Protein AF-A0AA86XW76-F1 (afdb_monomer)

pLDDT: mean 82.11, std 14.92, range [34.28, 98.5]

Foldseek 3Di:
DFDLVLCLVLQLQQLLLLLVLCLVQNDPVSVVLSVVLNCCCQAVLDNCSSVVVCVVPVQLVVLSVVLSVQLSVLCVVLVFGFQDRQVSSHPVSRCVRGDPVCNVSNVVSSNSSNNSSNVSNNVVSVVVVVVVVVVQPFPPADAAQAEEEEDAAFPPQRVLLQVLLVVLCVVLVHDHHYGIGYLQPDDADLNYEYEYEPVCQVVNCVNHVNHGYDYDNGSNPSVSCVVVSVVSSVCVVCVLVNVQVVLQVVQQAAEEEEEDEDDPDPQLVVLLVLLVVLCVVVSHRHHYYYDYDPPDDDDQRYAYEYEPVVPVVDDHPDHHYAYDPGSNDVPSSNCCSPVHSVVSPPPD

Mean predicted aligned error: 18.18 Å

Radius of gyration: 31.42 Å; Cα contacts (8 Å, |Δi|>4): 585; chains: 1; bounding box: 84×46×67 Å

Nearest PDB structures (foldseek):
  1vkr-assembly1_A  TM=8.931E-01  e=2.595E-06  Escherichia coli O157:H7
  1vrv-assembly1_A  TM=8.389E-01  e=6.839E-06  Escherichia coli O157:H7
  2pe5-assembly2_C-2  TM=2.285E-01  e=4.727E-01  Escherichia coli
  6li1-assembly1_A  TM=2.085E-01  e=2.108E-01  Homo sapiens
  5zkp-assembly1_A  TM=1.476E-01  e=5.329E+00  Homo sapiens

Organism: Listeria monocytogenes (NCBI:txid1639)

Structure (mmCIF, N/CA/C/O backbone):
data_AF-A0AA86XW76-F1
#
_entry.id   AF-A0AA86XW76-F1
#
loop_
_atom_site.group_PDB
_atom_site.id
_atom_site.type_symbol
_atom_site.label_atom_id
_atom_site.label_alt_id
_atom_site.label_comp_id
_atom_site.label_asym_id
_atom_site.label_entity_id
_atom_site.label_seq_id
_atom_site.pdbx_PDB_ins_code
_atom_site.Cartn_x
_atom_site.Cartn_y
_atom_site.Cartn_z
_atom_site.occupancy
_atom_site.B_iso_or_equiv
_atom_site.auth_seq_id
_atom_site.auth_comp_id
_atom_site.auth_asym_id
_atom_site.auth_atom_id
_atom_site.pdbx_PDB_model_num
ATOM 1 N N . GLY A 1 1 ? 27.034 -0.758 -36.641 1.00 79.50 1 GLY A N 1
ATOM 2 C CA . GLY A 1 1 ? 25.797 -1.564 -36.665 1.00 79.50 1 GLY A CA 1
ATOM 3 C C . GLY A 1 1 ? 24.926 -1.192 -35.482 1.00 79.50 1 GLY A C 1
ATOM 4 O O . GLY A 1 1 ? 25.378 -0.419 -34.646 1.00 79.50 1 GLY A O 1
ATOM 5 N N . GLN A 1 2 ? 23.703 -1.711 -35.423 1.00 88.69 2 GLN A N 1
ATOM 6 C CA . GLN A 1 2 ? 22.786 -1.538 -34.292 1.00 88.69 2 GLN A CA 1
ATOM 7 C C . GLN A 1 2 ? 22.055 -2.855 -34.025 1.00 88.69 2 GLN A C 1
ATOM 9 O O . GLN A 1 2 ? 21.893 -3.650 -34.951 1.00 88.69 2 GLN A O 1
ATOM 14 N N . SER A 1 3 ? 21.618 -3.082 -32.789 1.00 92.12 3 SER A N 1
ATOM 15 C CA . SER A 1 3 ? 20.913 -4.309 -32.418 1.00 92.12 3 SER A CA 1
ATOM 16 C C . SER A 1 3 ? 19.779 -4.042 -31.437 1.00 92.12 3 SER A C 1
ATOM 18 O O . SER A 1 3 ? 19.937 -3.286 -30.476 1.00 92.12 3 SER A O 1
ATOM 20 N N . VAL A 1 4 ? 18.644 -4.702 -31.669 1.00 92.19 4 VAL A N 1
ATOM 21 C CA . VAL A 1 4 ? 17.491 -4.700 -30.757 1.00 92.19 4 VAL A CA 1
ATOM 22 C C . VAL A 1 4 ? 17.771 -5.501 -29.482 1.00 92.19 4 VAL A C 1
ATOM 24 O O . VAL A 1 4 ? 17.210 -5.192 -28.438 1.00 92.19 4 VAL A O 1
ATOM 27 N N . LEU A 1 5 ? 18.683 -6.483 -29.525 1.00 90.12 5 LEU A N 1
ATOM 28 C CA . LEU A 1 5 ? 19.042 -7.309 -28.362 1.00 90.12 5 LEU A CA 1
ATOM 29 C C . LEU A 1 5 ? 19.532 -6.458 -27.186 1.00 90.12 5 LEU A C 1
ATOM 31 O O . LEU A 1 5 ? 19.171 -6.723 -26.046 1.00 90.12 5 LEU A O 1
ATOM 35 N N . PHE A 1 6 ? 20.268 -5.383 -27.477 1.00 92.31 6 PHE A N 1
ATOM 36 C CA . PHE A 1 6 ? 20.754 -4.446 -26.464 1.00 92.31 6 PHE A CA 1
ATOM 37 C C . PHE A 1 6 ? 19.629 -3.663 -25.768 1.00 92.31 6 PHE A C 1
ATOM 39 O O . PHE A 1 6 ? 19.846 -3.148 -24.679 1.00 92.31 6 PHE A O 1
ATOM 46 N N . LEU A 1 7 ? 18.437 -3.571 -26.371 1.00 91.56 7 LEU A N 1
ATOM 47 C CA . LEU A 1 7 ? 17.257 -2.960 -25.751 1.00 91.56 7 LEU A CA 1
ATOM 48 C C . LEU A 1 7 ? 16.445 -3.954 -24.923 1.00 91.56 7 LEU A C 1
ATOM 50 O O . LEU A 1 7 ? 15.763 -3.528 -24.001 1.00 91.56 7 LEU A O 1
ATOM 54 N N . ILE A 1 8 ? 16.480 -5.251 -25.244 1.00 86.31 8 ILE A N 1
ATOM 55 C CA . ILE A 1 8 ? 15.671 -6.257 -24.537 1.00 86.31 8 ILE A CA 1
ATOM 56 C C . ILE A 1 8 ? 16.117 -6.360 -23.077 1.00 86.31 8 ILE A C 1
ATOM 58 O O . ILE A 1 8 ? 15.277 -6.366 -22.184 1.00 86.31 8 ILE A O 1
ATOM 62 N N . GLU A 1 9 ? 17.428 -6.391 -22.847 1.00 81.25 9 GLU A N 1
ATOM 63 C CA . GLU A 1 9 ? 18.006 -6.458 -21.504 1.00 81.25 9 GLU A CA 1
ATOM 64 C C . GLU A 1 9 ? 17.967 -5.101 -20.788 1.00 81.25 9 GLU A C 1
ATOM 66 O O . GLU A 1 9 ? 17.660 -5.031 -19.604 1.00 81.25 9 GLU A O 1
ATOM 71 N N . ALA A 1 10 ? 18.227 -4.007 -21.511 1.00 89.56 10 ALA A N 1
ATOM 72 C CA . ALA A 1 10 ? 18.387 -2.689 -20.904 1.00 89.56 10 ALA A CA 1
ATOM 73 C C . ALA A 1 10 ? 17.081 -1.900 -20.731 1.00 89.56 10 ALA A C 1
ATOM 75 O O . ALA A 1 10 ? 17.138 -0.791 -20.212 1.00 89.56 10 ALA A O 1
ATOM 76 N N . ASN A 1 11 ? 15.916 -2.391 -21.172 1.00 94.00 11 ASN A N 1
ATOM 77 C CA . ASN A 1 11 ? 14.667 -1.622 -21.122 1.00 94.00 11 ASN A CA 1
ATOM 78 C C . ASN A 1 11 ? 14.202 -1.369 -19.671 1.00 94.00 11 ASN A C 1
ATOM 80 O O . ASN A 1 11 ? 13.720 -2.298 -19.024 1.00 94.00 11 ASN A O 1
ATOM 84 N N . PRO A 1 12 ? 14.244 -0.120 -19.160 1.00 95.50 12 PRO A N 1
ATOM 85 C CA . PRO A 1 12 ? 13.862 0.163 -17.780 1.00 95.50 12 PRO A CA 1
ATOM 86 C C . PRO A 1 12 ? 12.343 0.256 -17.598 1.00 95.50 12 PRO A C 1
ATOM 88 O O . PRO A 1 12 ? 11.863 0.249 -16.464 1.00 95.50 12 PRO A O 1
ATOM 91 N N . GLY A 1 13 ? 11.576 0.353 -18.690 1.00 96.31 13 GLY A N 1
ATOM 92 C CA . GLY A 1 13 ? 10.144 0.636 -18.657 1.00 96.31 13 GLY A CA 1
ATOM 93 C C . GLY A 1 13 ? 9.310 -0.330 -17.806 1.00 96.31 13 GLY A C 1
ATOM 94 O O . GLY A 1 13 ? 8.533 0.134 -16.971 1.00 96.31 13 GLY A O 1
ATOM 95 N N . PRO A 1 14 ? 9.482 -1.662 -17.915 1.00 96.88 14 PRO A N 1
ATOM 96 C CA . PRO A 1 14 ? 8.692 -2.620 -17.145 1.00 96.88 14 PRO A CA 1
ATOM 97 C C . PRO A 1 14 ? 8.786 -2.414 -15.627 1.00 96.88 14 PRO A C 1
ATOM 99 O O . PRO A 1 14 ? 7.757 -2.390 -14.948 1.00 96.88 14 PRO A O 1
ATOM 102 N N . GLY A 1 15 ? 9.992 -2.213 -15.088 1.00 96.06 15 GLY A N 1
ATOM 103 C CA . GLY A 1 15 ? 10.172 -1.968 -13.655 1.00 96.06 15 GLY A CA 1
ATOM 104 C C . GLY A 1 15 ? 9.727 -0.565 -13.233 1.00 96.06 15 GLY A C 1
ATOM 105 O O . GLY A 1 15 ? 9.073 -0.425 -12.199 1.00 96.06 15 GLY A O 1
ATOM 106 N N . LEU A 1 16 ? 9.953 0.458 -14.070 1.00 97.25 16 LEU A N 1
ATOM 107 C CA . LEU A 1 16 ? 9.419 1.807 -13.836 1.00 97.25 16 LEU A CA 1
ATOM 108 C C . LEU A 1 16 ? 7.888 1.807 -13.726 1.00 97.25 16 LEU A C 1
ATOM 110 O O . LEU A 1 16 ? 7.341 2.518 -12.886 1.00 97.25 16 LEU A O 1
ATOM 114 N N . GLY A 1 17 ? 7.199 0.977 -14.513 1.00 97.50 17 GLY A N 1
ATOM 115 C CA . GLY A 1 17 ? 5.747 0.821 -14.434 1.00 97.50 17 GLY A CA 1
ATOM 116 C C . GLY A 1 17 ? 5.273 0.268 -13.085 1.00 97.50 17 GLY A C 1
ATOM 117 O O . GLY A 1 17 ? 4.329 0.801 -12.501 1.00 97.50 17 GLY A O 1
ATOM 118 N N . VAL A 1 18 ? 5.962 -0.742 -12.540 1.00 97.56 18 VAL A N 1
ATOM 119 C CA . VAL A 1 18 ? 5.669 -1.283 -11.197 1.00 97.56 18 VAL A CA 1
ATOM 120 C C . VAL A 1 18 ? 5.908 -0.239 -10.120 1.00 97.56 18 VAL A C 1
ATOM 122 O O . VAL A 1 18 ? 5.057 -0.031 -9.256 1.00 97.56 18 VAL A O 1
ATOM 125 N N . LEU A 1 19 ? 7.052 0.441 -10.173 1.00 97.12 19 LEU A N 1
ATOM 126 C CA . LEU A 1 19 ? 7.392 1.452 -9.182 1.00 97.12 19 LEU A CA 1
ATOM 127 C C . LEU A 1 19 ? 6.407 2.626 -9.219 1.00 97.12 19 LEU A C 1
ATOM 129 O O . LEU A 1 19 ? 5.960 3.082 -8.170 1.00 97.12 19 LEU A O 1
ATOM 133 N N . ALA A 1 20 ? 5.990 3.067 -10.409 1.00 97.38 20 ALA A N 1
ATOM 134 C CA . ALA A 1 20 ? 4.934 4.063 -10.555 1.00 97.38 20 ALA A CA 1
ATOM 135 C C . ALA A 1 20 ? 3.604 3.572 -9.956 1.00 97.38 20 ALA A C 1
ATOM 137 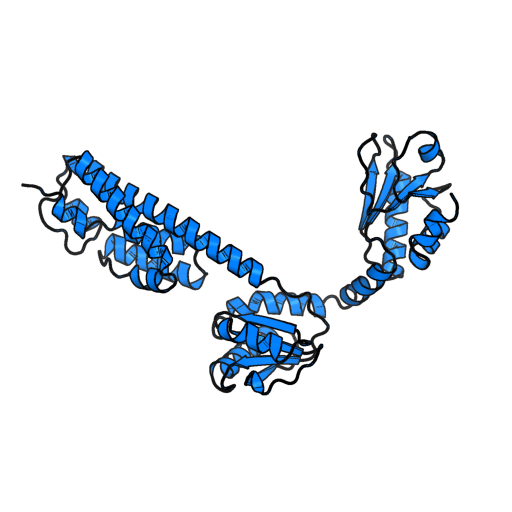O O . ALA A 1 20 ? 2.904 4.337 -9.293 1.00 97.38 20 ALA A O 1
ATOM 138 N N . ALA A 1 21 ? 3.259 2.291 -10.112 1.00 96.75 21 ALA A N 1
ATOM 139 C CA . ALA A 1 21 ? 2.046 1.738 -9.514 1.00 96.75 21 ALA A CA 1
ATOM 140 C C . ALA A 1 21 ? 2.108 1.778 -7.979 1.00 96.75 21 ALA A C 1
ATOM 142 O O . ALA A 1 21 ? 1.147 2.212 -7.344 1.00 96.75 21 ALA A O 1
ATOM 143 N N . TYR A 1 22 ? 3.248 1.432 -7.378 1.00 94.12 22 TYR A N 1
ATOM 144 C CA . TYR A 1 22 ? 3.448 1.566 -5.932 1.00 94.12 22 TYR A CA 1
ATOM 145 C C . TYR A 1 22 ? 3.504 3.020 -5.458 1.00 94.12 22 TYR A C 1
ATOM 147 O O . TYR A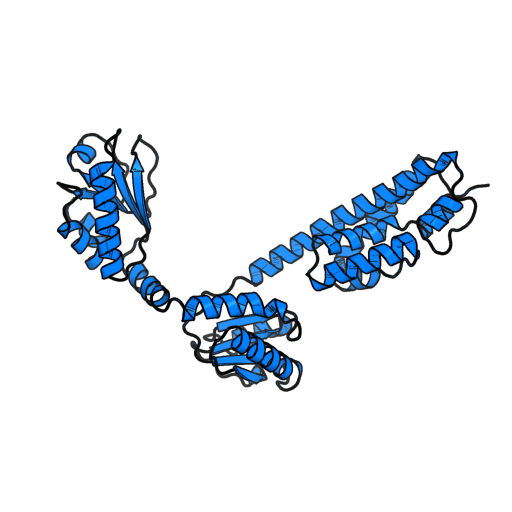 1 22 ? 3.032 3.302 -4.359 1.00 94.12 22 TYR A O 1
ATOM 155 N N . LEU A 1 23 ? 4.008 3.948 -6.274 1.00 94.69 23 LEU A N 1
ATOM 156 C CA . LEU A 1 23 ? 4.009 5.379 -5.969 1.00 94.69 23 LEU A CA 1
ATOM 157 C C . LEU A 1 23 ? 2.585 5.939 -5.809 1.00 94.69 23 LEU A C 1
ATOM 159 O O . LEU A 1 23 ? 2.346 6.758 -4.923 1.00 94.69 23 LEU A O 1
ATOM 163 N N . PHE A 1 24 ? 1.635 5.489 -6.635 1.00 91.88 24 PHE A N 1
ATOM 164 C CA . PHE A 1 24 ? 0.251 5.977 -6.597 1.00 91.88 24 PHE A CA 1
ATOM 165 C C . PHE A 1 24 ? -0.686 5.126 -5.730 1.00 91.88 24 PHE A C 1
ATOM 167 O O . PHE A 1 24 ? -1.563 5.676 -5.065 1.00 91.88 24 PHE A O 1
ATOM 174 N N . PHE A 1 25 ? -0.515 3.802 -5.705 1.00 89.81 25 PHE A N 1
ATOM 175 C CA . PHE A 1 25 ? -1.455 2.861 -5.076 1.00 89.81 25 PHE A CA 1
ATOM 176 C C . PHE A 1 25 ? -0.867 2.072 -3.901 1.00 89.81 25 PHE A C 1
ATOM 178 O O . PHE A 1 25 ? -1.609 1.374 -3.217 1.00 89.81 25 PHE A O 1
ATOM 185 N N . GLY A 1 26 ? 0.433 2.190 -3.627 1.00 84.19 26 GLY A N 1
ATOM 186 C CA . GLY A 1 26 ? 1.058 1.558 -2.465 1.00 84.19 26 GLY A CA 1
ATOM 187 C C . GLY A 1 26 ? 0.696 2.240 -1.142 1.00 84.19 26 GLY A C 1
ATOM 188 O O . GLY A 1 26 ? 0.191 3.368 -1.119 1.00 84.19 26 GLY A O 1
ATOM 189 N N . SER A 1 27 ? 1.008 1.568 -0.030 1.00 79.50 27 SER A N 1
ATOM 190 C CA . SER A 1 27 ? 0.953 2.148 1.319 1.00 79.50 27 SER A CA 1
ATOM 191 C C . SER A 1 27 ? 1.911 3.338 1.455 1.00 79.50 27 SER A C 1
ATOM 193 O O . SER A 1 27 ? 2.869 3.462 0.690 1.00 79.50 27 SER A O 1
ATOM 195 N N . LYS A 1 28 ? 1.692 4.214 2.444 1.00 74.50 28 LYS A N 1
ATOM 196 C CA . LYS A 1 28 ? 2.470 5.454 2.635 1.00 74.50 28 LYS A CA 1
ATOM 197 C C . LYS A 1 28 ? 3.986 5.218 2.606 1.00 74.50 28 LYS A C 1
ATOM 199 O O . LYS A 1 28 ? 4.697 5.907 1.879 1.00 74.50 28 LYS A O 1
ATOM 204 N N . ARG A 1 29 ? 4.465 4.188 3.314 1.00 77.88 29 ARG A N 1
ATOM 205 C CA . ARG A 1 29 ? 5.875 3.760 3.299 1.00 77.88 29 ARG A CA 1
ATOM 206 C C . ARG A 1 29 ? 6.340 3.334 1.905 1.00 77.88 29 ARG A C 1
ATOM 208 O O . ARG A 1 29 ? 7.401 3.752 1.448 1.00 77.88 29 ARG A O 1
ATOM 215 N N . ASN A 1 30 ? 5.542 2.513 1.225 1.00 84.69 30 ASN A N 1
ATOM 216 C CA . ASN A 1 30 ? 5.895 1.979 -0.086 1.00 84.69 30 ASN A CA 1
ATOM 217 C C . ASN A 1 30 ? 5.925 3.076 -1.158 1.00 84.69 30 ASN A C 1
ATOM 219 O O . ASN A 1 30 ? 6.767 3.003 -2.046 1.00 84.69 30 ASN A O 1
ATOM 223 N N . ARG A 1 31 ? 5.088 4.117 -1.053 1.00 86.38 31 ARG A N 1
ATOM 224 C CA . ARG A 1 31 ? 5.126 5.276 -1.963 1.00 86.38 31 ARG A CA 1
ATOM 225 C C . ARG A 1 31 ? 6.453 6.025 -1.878 1.00 86.38 31 ARG A C 1
ATOM 227 O O . ARG A 1 31 ? 7.063 6.301 -2.907 1.00 86.38 31 ARG A O 1
ATOM 234 N N . THR A 1 32 ? 6.919 6.310 -0.661 1.00 82.38 32 THR A N 1
ATOM 235 C CA . THR A 1 32 ? 8.199 7.000 -0.438 1.00 82.38 32 THR A CA 1
ATOM 236 C C . THR A 1 32 ? 9.373 6.177 -0.965 1.00 82.38 32 THR A C 1
ATOM 238 O O . THR A 1 32 ? 10.221 6.700 -1.685 1.00 82.38 32 THR A O 1
ATOM 241 N N . ASN A 1 33 ? 9.388 4.872 -0.677 1.00 84.88 33 ASN A N 1
ATOM 242 C CA . ASN A 1 33 ? 10.432 3.975 -1.173 1.00 84.88 33 ASN A CA 1
ATOM 243 C C . ASN A 1 33 ? 10.395 3.855 -2.705 1.00 84.88 33 ASN A C 1
ATOM 245 O O . ASN A 1 33 ? 11.441 3.859 -3.348 1.00 84.88 33 ASN A O 1
ATOM 249 N N . ALA A 1 34 ? 9.200 3.788 -3.301 1.00 93.31 34 ALA A N 1
ATOM 250 C CA . ALA A 1 34 ? 9.038 3.700 -4.747 1.00 93.31 34 ALA A CA 1
ATOM 251 C C . ALA A 1 34 ? 9.556 4.959 -5.451 1.00 93.31 34 ALA A C 1
ATOM 253 O O . ALA A 1 34 ? 10.246 4.838 -6.460 1.00 93.31 34 ALA A O 1
ATOM 254 N N . ALA A 1 35 ? 9.299 6.152 -4.903 1.00 91.75 35 ALA A N 1
ATOM 255 C CA . ALA A 1 35 ? 9.818 7.406 -5.450 1.00 91.75 35 ALA A CA 1
ATOM 256 C C . ALA A 1 35 ? 11.354 7.398 -5.558 1.00 91.75 35 ALA A C 1
ATOM 258 O O . ALA A 1 35 ? 11.904 7.758 -6.600 1.00 91.75 35 ALA A O 1
ATOM 259 N N . ALA A 1 36 ? 12.043 6.934 -4.510 1.00 91.06 36 ALA A N 1
ATOM 260 C CA . ALA A 1 36 ? 13.497 6.804 -4.514 1.00 91.06 36 ALA A CA 1
ATOM 261 C C . ALA A 1 36 ? 13.974 5.757 -5.537 1.00 91.06 36 ALA A C 1
ATOM 263 O O . ALA A 1 36 ? 14.871 6.035 -6.336 1.00 91.06 36 ALA A O 1
ATOM 264 N N . SER A 1 37 ? 13.338 4.582 -5.576 1.00 94.88 37 SER A N 1
ATOM 265 C CA . SER A 1 37 ? 13.680 3.523 -6.534 1.00 94.88 37 SER A CA 1
ATOM 266 C C . SER A 1 37 ? 13.466 3.940 -7.992 1.00 94.88 37 SER A C 1
ATOM 268 O O . SER A 1 37 ? 14.261 3.550 -8.843 1.00 94.88 37 SER A O 1
ATOM 270 N N . ILE A 1 38 ? 12.452 4.762 -8.302 1.00 96.06 38 ILE A N 1
ATOM 271 C CA . ILE A 1 38 ? 12.230 5.293 -9.662 1.00 96.06 38 ILE A CA 1
ATOM 272 C C . ILE A 1 38 ? 13.452 6.076 -10.124 1.00 96.06 38 ILE A C 1
ATOM 274 O O . ILE A 1 38 ? 13.915 5.886 -11.248 1.00 96.06 38 ILE A O 1
ATOM 278 N N . PHE A 1 39 ? 13.993 6.932 -9.257 1.00 93.44 39 PHE A N 1
ATOM 279 C CA . PHE A 1 39 ? 15.174 7.721 -9.582 1.00 93.44 39 PHE A CA 1
ATOM 280 C C . PHE A 1 39 ? 16.396 6.825 -9.822 1.00 93.44 39 PHE A C 1
ATOM 282 O O . PHE A 1 39 ? 17.082 6.964 -10.836 1.00 93.44 39 PHE A O 1
ATOM 289 N N . VAL A 1 40 ? 16.629 5.857 -8.930 1.00 93.69 40 VAL A N 1
ATOM 290 C CA . VAL A 1 40 ? 17.749 4.910 -9.042 1.00 93.69 40 VAL A CA 1
ATOM 291 C C . VAL A 1 40 ? 17.642 4.055 -10.307 1.00 93.69 40 VAL A C 1
ATOM 293 O O . VAL A 1 40 ? 18.644 3.829 -10.978 1.00 93.69 40 VAL A O 1
ATOM 296 N N . GLN A 1 41 ? 16.442 3.632 -10.696 1.00 94.19 41 GLN A N 1
ATOM 297 C CA . GLN A 1 41 ? 16.248 2.840 -11.906 1.00 94.19 41 GLN A CA 1
ATOM 298 C C . GLN A 1 41 ? 16.370 3.681 -13.182 1.00 94.19 41 GLN A C 1
ATOM 300 O O . GLN A 1 41 ? 17.092 3.305 -14.103 1.00 94.19 41 GLN A O 1
ATOM 305 N N . ALA A 1 42 ? 15.698 4.833 -13.245 1.00 93.81 42 ALA A N 1
ATOM 306 C CA . ALA A 1 42 ? 15.675 5.671 -14.443 1.00 93.81 42 ALA A CA 1
ATOM 307 C C . ALA A 1 42 ? 17.047 6.295 -14.749 1.00 93.81 42 ALA A C 1
ATOM 309 O O . ALA A 1 42 ? 17.471 6.316 -15.907 1.00 93.81 42 ALA A O 1
ATOM 310 N N . ILE A 1 43 ? 17.736 6.796 -13.718 1.00 93.94 43 ILE A N 1
ATOM 311 C CA . ILE A 1 43 ? 19.011 7.516 -13.851 1.00 93.94 43 ILE A CA 1
ATOM 312 C C . ILE A 1 43 ? 20.202 6.613 -13.543 1.00 93.94 43 ILE A C 1
ATOM 314 O O . ILE A 1 43 ? 21.181 6.621 -14.287 1.00 93.94 43 ILE A O 1
ATOM 318 N N . GLY A 1 44 ? 20.123 5.828 -12.469 1.00 90.62 44 GLY A N 1
ATOM 319 C CA . GLY A 1 44 ? 21.200 4.922 -12.065 1.00 90.62 44 GLY A CA 1
ATOM 320 C C . GLY A 1 44 ? 21.272 3.646 -12.904 1.00 90.62 44 GLY A C 1
ATOM 321 O O . GLY A 1 44 ? 22.342 3.057 -13.004 1.00 90.62 44 GLY A O 1
ATOM 322 N N . GLY A 1 45 ? 20.174 3.236 -13.550 1.00 92.62 45 GLY A N 1
ATOM 323 C CA . GLY A 1 45 ? 20.157 2.062 -14.424 1.00 92.62 45 GLY A CA 1
ATOM 324 C C . GLY A 1 45 ? 20.299 0.733 -13.688 1.00 92.62 45 GLY A C 1
ATOM 325 O O . GLY A 1 45 ? 20.732 -0.239 -14.300 1.00 92.62 45 GLY A O 1
ATOM 326 N N . ILE A 1 46 ? 19.944 0.697 -12.400 1.00 93.62 46 ILE A N 1
ATOM 327 C CA . ILE A 1 46 ? 19.891 -0.520 -11.579 1.00 93.62 46 ILE A CA 1
ATOM 328 C C . ILE A 1 46 ? 18.473 -1.074 -11.684 1.00 93.62 46 ILE A C 1
ATOM 330 O O . ILE A 1 46 ? 17.520 -0.440 -11.229 1.00 93.62 46 ILE A O 1
ATOM 334 N N . HIS A 1 47 ? 18.317 -2.222 -12.335 1.00 89.44 47 HIS A N 1
ATOM 335 C CA . HIS A 1 47 ? 17.007 -2.791 -12.669 1.00 89.44 47 HIS A CA 1
ATOM 336 C C . HIS A 1 47 ? 16.481 -3.717 -11.573 1.00 89.44 47 HIS A C 1
ATOM 338 O O . HIS A 1 47 ? 15.355 -4.174 -11.632 1.00 89.44 47 HIS A O 1
ATOM 344 N N . GLU A 1 48 ? 17.246 -3.952 -10.521 1.00 89.25 48 GLU A N 1
ATOM 345 C CA . GLU A 1 48 ? 16.897 -4.841 -9.418 1.00 89.25 48 GLU A CA 1
ATOM 346 C C . GLU A 1 48 ? 16.079 -4.119 -8.337 1.00 89.25 48 GLU A C 1
ATOM 348 O O . GLU A 1 48 ? 15.430 -4.753 -7.506 1.00 89.25 48 GLU A O 1
ATOM 353 N N . VAL A 1 49 ? 16.062 -2.781 -8.343 1.00 92.19 49 VAL A N 1
ATOM 354 C CA . VAL A 1 49 ? 15.437 -1.971 -7.279 1.00 92.19 49 VAL A CA 1
ATOM 355 C C . VAL A 1 49 ? 13.911 -2.062 -7.236 1.00 92.19 49 VAL A C 1
ATOM 357 O O . VAL A 1 49 ? 13.310 -1.654 -6.240 1.00 92.19 49 VAL A O 1
ATOM 360 N N . TYR A 1 50 ? 13.273 -2.607 -8.278 1.00 92.38 50 TYR A N 1
ATOM 361 C CA . TYR A 1 50 ? 11.841 -2.910 -8.264 1.00 92.38 50 TYR A CA 1
ATOM 362 C C . TYR A 1 50 ? 11.523 -4.312 -7.717 1.00 92.38 50 TYR A C 1
ATOM 364 O O . TYR A 1 50 ? 10.375 -4.566 -7.349 1.00 92.38 50 TYR A O 1
ATOM 372 N N . PHE A 1 51 ? 12.505 -5.216 -7.592 1.00 93.81 51 PHE A N 1
ATOM 373 C CA . PHE A 1 51 ? 12.278 -6.573 -7.080 1.00 93.81 51 PHE A CA 1
ATOM 374 C C . PHE A 1 51 ? 11.733 -6.624 -5.655 1.00 93.81 51 PHE A C 1
ATOM 376 O O . PHE A 1 51 ? 10.799 -7.395 -5.438 1.00 93.81 51 PHE A O 1
ATOM 383 N N . PRO A 1 52 ? 12.196 -5.800 -4.692 1.00 91.12 52 PRO A N 1
ATOM 384 C CA . PRO A 1 52 ? 11.600 -5.788 -3.361 1.00 91.12 52 PRO A CA 1
ATOM 385 C C . PRO A 1 52 ? 10.090 -5.532 -3.391 1.00 91.12 52 PRO A C 1
ATOM 387 O O . PRO A 1 52 ? 9.361 -6.114 -2.601 1.00 91.12 52 PRO A O 1
ATOM 390 N N . PHE A 1 53 ? 9.604 -4.722 -4.336 1.00 91.12 53 PHE A N 1
ATOM 391 C CA . PHE A 1 53 ? 8.178 -4.440 -4.493 1.00 91.12 53 PHE A CA 1
ATOM 392 C C . PHE A 1 53 ? 7.412 -5.637 -5.053 1.00 91.12 53 PHE A C 1
ATOM 394 O O . PHE A 1 53 ? 6.333 -5.954 -4.568 1.00 91.12 53 PHE A O 1
ATOM 401 N N . VAL A 1 54 ? 7.990 -6.350 -6.018 1.00 92.25 54 VAL A N 1
ATOM 402 C CA . VAL A 1 54 ? 7.409 -7.599 -6.530 1.00 92.25 54 VAL A CA 1
ATOM 403 C C . VAL A 1 54 ? 7.393 -8.690 -5.453 1.00 92.25 54 VAL A C 1
ATOM 405 O O . VAL A 1 54 ? 6.462 -9.486 -5.408 1.00 92.25 54 VAL A O 1
ATOM 408 N N . LEU A 1 55 ? 8.377 -8.715 -4.551 1.00 88.69 55 LEU A N 1
ATOM 409 C CA . LEU A 1 55 ? 8.410 -9.664 -3.435 1.00 88.69 55 LEU A CA 1
ATOM 410 C C . LEU A 1 55 ? 7.346 -9.377 -2.364 1.00 88.69 55 LEU A C 1
ATOM 412 O O . LEU A 1 55 ? 6.924 -10.310 -1.686 1.00 88.69 55 LEU A O 1
ATOM 416 N N . LEU A 1 56 ? 6.893 -8.125 -2.220 1.00 86.00 56 LEU A N 1
ATOM 417 C CA . LEU A 1 56 ? 5.764 -7.794 -1.339 1.00 86.00 56 LEU A CA 1
ATOM 418 C C . LEU A 1 56 ? 4.454 -8.398 -1.856 1.00 86.00 56 LEU A C 1
ATOM 420 O O . LEU A 1 56 ? 3.632 -8.839 -1.057 1.00 86.00 56 LEU A O 1
ATOM 424 N N . ASP A 1 57 ? 4.273 -8.420 -3.179 1.00 87.25 57 ASP A N 1
ATOM 425 C CA . ASP A 1 57 ? 3.087 -8.950 -3.847 1.00 87.25 57 ASP A CA 1
ATOM 426 C C . ASP A 1 57 ? 3.472 -9.713 -5.126 1.00 87.25 57 ASP A C 1
ATOM 428 O O . ASP A 1 57 ? 3.506 -9.119 -6.208 1.00 87.25 57 ASP A O 1
ATOM 432 N N . PRO A 1 58 ? 3.704 -11.041 -5.052 1.00 90.06 58 PRO A N 1
ATOM 433 C CA . PRO A 1 58 ? 4.220 -11.824 -6.180 1.00 90.06 58 PRO A CA 1
ATOM 434 C C . PRO A 1 58 ? 3.382 -11.734 -7.462 1.00 90.06 58 PRO A C 1
ATOM 436 O O . PRO A 1 58 ? 3.918 -11.817 -8.564 1.00 90.06 58 PRO A O 1
ATOM 439 N N . TRP A 1 59 ? 2.070 -11.504 -7.344 1.00 92.25 59 TRP A N 1
ATOM 440 C CA . TRP A 1 59 ? 1.182 -11.305 -8.494 1.00 92.25 59 TRP A CA 1
ATOM 441 C C . TRP A 1 59 ? 1.533 -10.069 -9.331 1.00 92.25 59 TRP A C 1
ATOM 443 O O . TRP A 1 59 ? 1.285 -10.059 -10.537 1.00 92.25 59 TRP A O 1
ATOM 453 N N . VAL A 1 60 ? 2.151 -9.045 -8.732 1.00 94.44 60 VAL A N 1
ATOM 454 C CA . VAL A 1 60 ? 2.583 -7.824 -9.432 1.00 94.44 60 VAL A CA 1
ATOM 455 C C . VAL A 1 60 ? 3.650 -8.122 -10.492 1.00 94.44 60 VAL A C 1
ATOM 457 O O . VAL A 1 60 ? 3.772 -7.361 -11.452 1.00 94.44 60 VAL A O 1
ATOM 460 N N . LEU A 1 61 ? 4.343 -9.267 -10.408 1.00 95.31 61 LEU A N 1
ATOM 461 C CA . LEU A 1 61 ? 5.288 -9.743 -11.427 1.00 95.31 61 LEU A CA 1
ATOM 462 C C . LEU A 1 61 ? 4.670 -9.845 -12.835 1.00 95.31 61 LEU A C 1
ATOM 464 O O . LEU A 1 61 ? 5.379 -9.704 -13.832 1.00 95.31 61 LEU A O 1
ATOM 468 N N . LEU A 1 62 ? 3.350 -10.035 -12.939 1.00 95.69 62 LEU A N 1
ATOM 469 C CA . LEU A 1 62 ? 2.654 -10.046 -14.229 1.00 95.69 62 LEU A CA 1
ATOM 470 C C . LEU A 1 62 ? 2.813 -8.722 -14.994 1.00 95.69 62 LEU A C 1
ATOM 472 O O . LEU A 1 62 ? 2.877 -8.734 -16.223 1.00 95.69 62 LEU A O 1
ATOM 476 N N . GLY A 1 63 ? 2.919 -7.594 -14.284 1.00 96.75 63 GLY A N 1
ATOM 477 C CA . GLY A 1 63 ? 3.117 -6.276 -14.888 1.00 96.75 63 GLY A CA 1
ATOM 478 C C . GLY A 1 63 ? 4.406 -6.200 -15.710 1.00 96.75 63 GLY A C 1
ATOM 479 O O . GLY A 1 63 ? 4.322 -5.991 -16.922 1.00 96.75 63 GLY A O 1
ATOM 480 N N . PRO A 1 64 ? 5.590 -6.428 -15.111 1.00 96.50 64 PRO A N 1
ATOM 481 C CA . PRO A 1 64 ? 6.858 -6.416 -15.830 1.00 96.50 64 PRO A CA 1
ATOM 482 C C . PRO A 1 64 ? 6.951 -7.423 -16.973 1.00 96.50 64 PRO A C 1
ATOM 484 O O . PRO A 1 64 ? 7.540 -7.101 -17.999 1.00 96.50 64 PRO A O 1
ATOM 487 N N . ILE A 1 65 ? 6.359 -8.615 -16.837 1.00 96.12 65 ILE A N 1
ATOM 488 C CA . ILE A 1 65 ? 6.378 -9.633 -17.900 1.00 96.12 65 ILE A CA 1
ATOM 489 C C . ILE A 1 65 ? 5.654 -9.113 -19.149 1.00 96.12 65 ILE A C 1
ATOM 491 O O . ILE A 1 65 ? 6.220 -9.087 -20.244 1.00 96.12 65 ILE A O 1
ATOM 495 N N . VAL A 1 66 ? 4.410 -8.655 -18.986 1.00 97.62 66 VAL A N 1
ATOM 496 C CA . VAL A 1 66 ? 3.595 -8.169 -20.109 1.00 97.62 66 VAL A CA 1
ATOM 497 C C . VAL A 1 66 ? 4.113 -6.820 -20.617 1.00 97.62 66 VAL A C 1
ATOM 499 O O . VAL A 1 66 ? 4.170 -6.586 -21.825 1.00 97.62 66 VAL A O 1
ATOM 502 N N . GLY A 1 67 ? 4.563 -5.949 -19.712 1.00 97.19 67 GLY A N 1
ATOM 503 C CA . GLY A 1 67 ? 5.214 -4.685 -20.045 1.00 97.19 67 GLY A CA 1
ATOM 504 C C . GLY A 1 67 ? 6.480 -4.893 -20.874 1.00 97.19 67 GLY A C 1
ATOM 505 O O . GLY A 1 67 ? 6.621 -4.278 -21.930 1.00 97.19 67 GLY A O 1
ATOM 506 N N . GLY A 1 68 ? 7.362 -5.804 -20.459 1.00 96.25 68 GLY A N 1
ATOM 507 C CA . GLY A 1 68 ? 8.582 -6.164 -21.186 1.00 96.25 68 GLY A CA 1
ATOM 508 C C . GLY A 1 68 ? 8.275 -6.651 -22.595 1.00 96.25 68 GLY A C 1
ATOM 509 O O . GLY A 1 68 ? 8.784 -6.083 -23.560 1.00 96.25 68 GLY A O 1
ATOM 510 N N . PHE A 1 69 ? 7.351 -7.607 -22.717 1.00 97.19 69 PHE A N 1
ATOM 511 C CA . PHE A 1 69 ? 6.896 -8.117 -24.010 1.00 97.19 69 PHE A CA 1
ATOM 512 C C . PHE A 1 69 ? 6.357 -7.003 -24.924 1.00 97.19 69 PHE A C 1
ATOM 514 O O . PHE A 1 69 ? 6.757 -6.906 -26.084 1.00 97.19 69 PHE A O 1
ATOM 521 N N . SER A 1 70 ? 5.509 -6.113 -24.396 1.00 97.50 70 SER A N 1
ATOM 522 C CA . SER A 1 70 ? 4.952 -4.994 -25.168 1.00 97.50 70 SER A CA 1
ATOM 523 C C . SER A 1 70 ? 6.024 -4.013 -25.662 1.00 97.50 70 SER A C 1
ATOM 525 O O . SER A 1 70 ? 5.988 -3.599 -26.819 1.00 97.50 70 SER A O 1
ATOM 527 N N . GLY A 1 71 ? 7.024 -3.689 -24.834 1.00 96.50 71 GLY A N 1
ATOM 528 C CA . GLY A 1 71 ? 8.140 -2.828 -25.232 1.00 96.50 71 GLY A CA 1
ATOM 529 C C . GLY A 1 71 ? 9.006 -3.471 -26.311 1.00 96.50 71 GLY A C 1
ATOM 530 O O . GLY A 1 71 ? 9.320 -2.829 -27.312 1.00 96.50 71 GLY A O 1
ATOM 531 N N . THR A 1 72 ? 9.330 -4.757 -26.153 1.00 95.69 72 THR A N 1
ATOM 532 C CA . THR A 1 72 ? 10.091 -5.521 -27.149 1.00 95.69 72 THR A CA 1
ATOM 533 C C . THR A 1 72 ? 9.379 -5.564 -28.500 1.00 95.69 72 THR A C 1
ATOM 535 O O . THR A 1 72 ? 10.034 -5.375 -29.525 1.00 95.69 72 THR A O 1
ATOM 538 N N . LEU A 1 73 ? 8.054 -5.737 -28.522 1.00 96.62 73 LEU A N 1
ATOM 539 C CA . LEU A 1 73 ? 7.271 -5.670 -29.759 1.00 96.62 73 LEU A CA 1
ATOM 540 C C . LEU A 1 73 ? 7.371 -4.302 -30.439 1.00 96.62 73 LEU A C 1
ATOM 542 O O . LEU A 1 73 ? 7.563 -4.246 -31.650 1.00 96.62 73 LEU A O 1
ATOM 546 N N . ILE A 1 74 ? 7.292 -3.204 -29.681 1.00 97.38 74 ILE A N 1
ATOM 547 C CA . ILE A 1 74 ? 7.452 -1.852 -30.239 1.00 97.38 74 ILE A CA 1
ATOM 548 C C . ILE A 1 74 ? 8.860 -1.651 -30.802 1.00 97.38 74 ILE A C 1
ATOM 550 O O . ILE A 1 74 ? 9.000 -1.109 -31.898 1.00 97.38 74 ILE A O 1
ATOM 554 N N . PHE A 1 75 ? 9.901 -2.126 -30.109 1.00 96.75 75 PHE A N 1
ATOM 555 C CA . PHE A 1 75 ? 11.269 -2.028 -30.622 1.00 96.75 75 PHE A CA 1
ATOM 556 C C . PHE A 1 75 ? 11.451 -2.786 -31.938 1.00 96.75 75 PHE A C 1
ATOM 558 O O . PHE A 1 75 ? 12.071 -2.263 -32.865 1.00 96.75 75 PHE A O 1
ATOM 565 N N . GLN A 1 76 ? 10.883 -3.992 -32.034 1.00 95.50 76 GLN A N 1
ATOM 566 C CA . GLN A 1 76 ? 10.918 -4.801 -33.252 1.00 95.50 76 GLN A CA 1
ATOM 567 C C . GLN A 1 76 ? 10.114 -4.156 -34.385 1.00 95.50 76 GLN A C 1
ATOM 569 O O . GLN A 1 76 ? 10.620 -4.042 -35.498 1.00 95.50 76 GLN A O 1
ATOM 574 N N . PHE A 1 77 ? 8.896 -3.689 -34.100 1.00 96.25 77 PHE A N 1
ATOM 575 C CA . PHE A 1 77 ? 8.018 -3.059 -35.086 1.00 96.25 77 PHE A CA 1
ATOM 576 C C . PHE A 1 77 ? 8.619 -1.775 -35.670 1.00 96.25 77 PHE A C 1
ATOM 578 O O . PHE A 1 77 ? 8.532 -1.538 -36.871 1.00 96.25 77 PHE A O 1
ATOM 585 N N . LEU A 1 78 ? 9.271 -0.962 -34.833 1.00 95.56 78 LEU A N 1
ATOM 586 C CA . LEU A 1 78 ? 9.934 0.273 -35.257 1.00 95.56 78 LEU A CA 1
ATOM 587 C C . LEU A 1 78 ? 11.361 0.050 -35.784 1.00 95.56 78 LEU A C 1
ATOM 589 O O . LEU A 1 78 ? 12.007 1.009 -36.204 1.00 95.56 78 LEU A O 1
ATOM 593 N N . GLY A 1 79 ? 11.870 -1.186 -35.749 1.00 95.25 79 GLY A N 1
ATOM 594 C CA . GLY A 1 79 ? 13.208 -1.529 -36.233 1.00 95.25 79 GLY A CA 1
ATOM 595 C C . GLY A 1 79 ? 14.340 -0.787 -35.514 1.00 95.25 79 GLY A C 1
ATOM 596 O O . GLY A 1 79 ? 15.366 -0.485 -36.128 1.00 95.25 79 GLY A O 1
ATOM 597 N N . VAL A 1 80 ? 14.155 -0.455 -34.232 1.00 96.31 80 V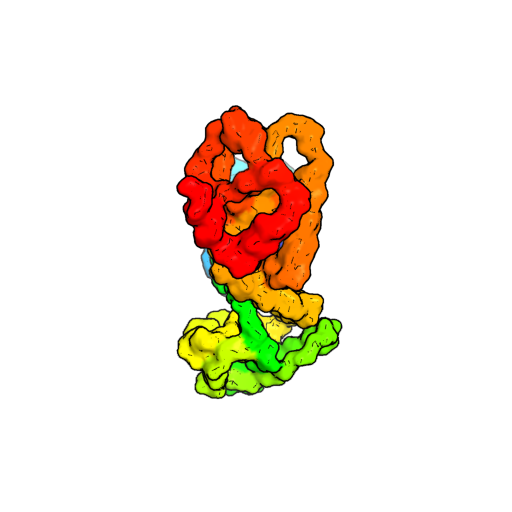AL A N 1
ATOM 598 C CA . VAL A 1 80 ? 15.127 0.325 -33.451 1.00 96.31 80 VAL A CA 1
ATOM 599 C C . VAL A 1 80 ? 16.103 -0.565 -32.685 1.00 96.31 80 VAL A C 1
ATOM 601 O O . VAL A 1 80 ? 15.818 -1.713 -32.346 1.00 96.31 80 VAL A O 1
ATOM 604 N N . GLY A 1 81 ? 17.279 -0.018 -32.386 1.00 94.12 81 GLY A N 1
ATOM 605 C CA . GLY A 1 81 ? 18.320 -0.715 -31.642 1.00 94.12 81 GLY A CA 1
ATOM 606 C C . GLY A 1 81 ? 19.391 0.233 -31.123 1.00 94.12 81 GLY A C 1
ATOM 607 O O . GLY A 1 81 ? 19.470 1.391 -31.537 1.00 94.12 81 GLY A O 1
ATOM 608 N N . LEU A 1 82 ? 20.240 -0.275 -30.233 1.00 95.19 82 LEU A N 1
ATOM 609 C CA . LEU A 1 82 ? 21.400 0.463 -29.732 1.00 95.19 82 LEU A CA 1
ATOM 610 C C . LEU A 1 82 ? 22.655 0.112 -30.526 1.00 95.19 82 LEU A C 1
ATOM 612 O O . LEU A 1 82 ? 22.749 -0.960 -31.129 1.00 95.19 82 LEU A O 1
ATOM 616 N N . ARG A 1 83 ? 23.637 1.016 -30.510 1.00 94.06 83 ARG A N 1
ATOM 617 C CA . ARG A 1 83 ? 24.965 0.793 -31.108 1.00 94.06 83 ARG A CA 1
ATOM 618 C C . ARG A 1 83 ? 25.813 -0.193 -30.302 1.00 94.06 83 ARG A C 1
ATOM 620 O O . ARG A 1 83 ? 26.606 -0.924 -30.889 1.00 94.06 83 ARG A O 1
ATOM 627 N N . ALA A 1 84 ? 25.632 -0.203 -28.986 1.00 92.38 84 ALA A N 1
ATOM 628 C CA . ALA A 1 84 ? 26.331 -1.048 -28.027 1.00 92.38 84 ALA A CA 1
ATOM 629 C C . ALA A 1 84 ? 25.393 -1.379 -26.846 1.00 92.38 84 ALA A C 1
ATOM 631 O O . ALA A 1 84 ? 24.380 -0.688 -26.682 1.00 92.38 84 ALA A O 1
ATOM 632 N N . PRO A 1 85 ? 25.705 -2.403 -26.030 1.00 89.62 85 PRO A N 1
ATOM 633 C CA . PRO A 1 85 ? 24.989 -2.662 -24.783 1.00 89.62 85 PRO A CA 1
ATOM 634 C C . PRO A 1 85 ? 25.003 -1.424 -23.876 1.00 89.62 85 PRO A C 1
ATOM 636 O O . PRO A 1 85 ? 26.057 -0.822 -23.666 1.00 89.62 85 PRO A O 1
ATOM 639 N N . ALA A 1 86 ? 23.847 -1.045 -23.328 1.00 88.81 86 ALA A N 1
ATOM 640 C CA . ALA A 1 86 ? 23.766 0.021 -22.334 1.00 88.81 86 ALA A CA 1
ATOM 641 C C . ALA A 1 86 ? 24.005 -0.566 -20.937 1.00 88.81 86 ALA A C 1
ATOM 643 O O . ALA A 1 86 ? 23.173 -1.312 -20.428 1.00 88.81 86 ALA A O 1
ATOM 644 N N . SER A 1 87 ? 25.143 -0.227 -20.331 1.00 85.44 87 SER A N 1
ATOM 645 C CA . SER A 1 87 ? 25.467 -0.576 -18.947 1.00 85.44 87 SER A CA 1
ATOM 646 C C . SER A 1 87 ? 26.039 0.652 -18.227 1.00 85.44 87 SER A C 1
ATOM 648 O O . SER A 1 87 ? 27.055 1.185 -18.685 1.00 85.44 87 SER A O 1
ATOM 650 N N . PRO A 1 88 ? 25.407 1.140 -17.140 1.00 85.44 88 PRO A N 1
ATOM 651 C CA . PRO A 1 88 ? 24.131 0.690 -16.564 1.00 85.44 88 PRO A CA 1
ATOM 652 C C . PRO A 1 88 ? 22.943 0.866 -17.523 1.00 85.44 88 PRO A C 1
ATOM 654 O O . PRO A 1 88 ? 23.004 1.679 -18.445 1.00 85.44 88 PRO A O 1
ATOM 657 N N . GLY A 1 89 ? 21.836 0.157 -17.287 1.00 88.75 89 GLY A N 1
ATOM 658 C CA . GLY A 1 89 ? 20.619 0.231 -18.109 1.00 88.75 89 GLY A CA 1
ATOM 659 C C . GLY A 1 89 ? 19.801 1.514 -17.898 1.00 88.75 89 GLY A C 1
ATOM 660 O O . GLY A 1 89 ? 18.573 1.462 -17.838 1.00 88.75 89 GLY A O 1
ATOM 661 N N . SER A 1 90 ? 20.451 2.662 -17.688 1.00 93.81 90 SER A N 1
ATOM 662 C CA . SER A 1 90 ? 19.776 3.935 -17.427 1.00 93.81 90 SER A CA 1
ATOM 663 C C . SER A 1 90 ? 19.233 4.551 -18.709 1.00 93.81 90 SER A C 1
ATOM 665 O O . SER A 1 90 ? 19.775 4.348 -19.797 1.00 93.81 90 SER A O 1
ATOM 667 N N . ILE A 1 91 ? 18.197 5.384 -18.591 1.00 94.75 91 ILE A N 1
ATOM 668 C CA . ILE A 1 91 ? 17.630 6.097 -19.745 1.00 94.75 91 ILE A CA 1
ATOM 669 C C . ILE A 1 91 ? 18.709 6.958 -20.419 1.00 94.75 91 ILE A C 1
ATOM 671 O O . ILE A 1 91 ? 18.776 7.014 -21.643 1.00 94.75 91 ILE A O 1
ATOM 675 N N . LEU A 1 92 ? 19.602 7.570 -19.635 1.00 94.00 92 LEU A N 1
ATOM 676 C CA . LEU A 1 92 ? 20.720 8.360 -20.157 1.00 94.00 92 LEU A CA 1
ATOM 677 C C . LEU A 1 92 ? 21.693 7.507 -20.982 1.00 94.00 92 LEU A C 1
ATOM 679 O O . LEU A 1 92 ? 22.040 7.890 -22.099 1.00 94.00 92 LEU A O 1
ATOM 683 N N . ALA A 1 93 ? 22.102 6.344 -20.468 1.00 93.62 93 ALA A N 1
ATOM 684 C CA . ALA A 1 93 ? 23.009 5.442 -21.176 1.00 93.62 93 ALA A CA 1
ATOM 685 C C . ALA A 1 93 ? 22.372 4.883 -22.457 1.00 93.62 93 ALA A C 1
ATOM 687 O O . ALA A 1 93 ? 23.034 4.789 -23.492 1.00 93.62 93 ALA A O 1
ATOM 688 N N . ILE A 1 94 ? 21.077 4.564 -22.413 1.00 95.38 94 ILE A N 1
ATOM 689 C CA . ILE A 1 94 ? 20.308 4.104 -23.572 1.00 95.38 94 ILE A CA 1
ATOM 690 C C . ILE A 1 94 ? 20.258 5.198 -24.638 1.00 95.38 94 ILE A C 1
ATOM 692 O O . ILE A 1 94 ? 20.614 4.945 -25.788 1.00 95.38 94 ILE A O 1
ATOM 696 N N . LEU A 1 95 ? 19.877 6.425 -24.273 1.00 94.69 95 LEU A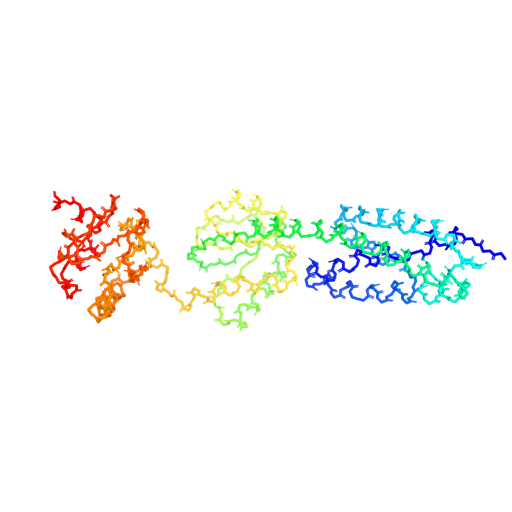 N 1
ATOM 697 C CA . LEU A 1 95 ? 19.792 7.544 -25.214 1.00 94.69 95 LEU A CA 1
ATOM 698 C C . LEU A 1 95 ? 21.151 7.881 -25.835 1.00 94.69 95 LEU A C 1
ATOM 700 O O . LEU A 1 95 ? 21.220 8.112 -27.039 1.00 94.69 95 LEU A O 1
ATOM 704 N N . LEU A 1 96 ? 22.234 7.828 -25.054 1.00 94.31 96 LEU A N 1
ATOM 705 C CA . LEU A 1 96 ? 23.594 8.062 -25.549 1.00 94.31 96 LEU A CA 1
ATOM 706 C C . LEU A 1 96 ? 24.031 7.012 -26.585 1.00 94.31 96 LEU A C 1
ATOM 708 O O . LEU A 1 96 ? 24.723 7.332 -27.552 1.00 94.31 96 LEU A O 1
ATOM 712 N N . ASN A 1 97 ? 23.604 5.760 -26.405 1.00 94.19 97 ASN A N 1
ATOM 713 C CA . ASN A 1 97 ? 23.904 4.655 -27.318 1.00 94.19 97 ASN A CA 1
ATOM 714 C C . ASN A 1 97 ? 22.886 4.502 -28.461 1.00 94.19 97 ASN A C 1
ATOM 716 O O . ASN A 1 97 ? 23.078 3.660 -29.348 1.00 94.19 97 ASN A O 1
ATOM 720 N N . THR A 1 98 ? 21.822 5.308 -28.470 1.00 95.69 98 THR A N 1
ATOM 721 C CA . THR A 1 98 ? 20.783 5.275 -29.502 1.00 95.69 98 THR A CA 1
ATOM 722 C C . THR A 1 98 ? 21.206 6.125 -30.707 1.00 95.69 98 THR A C 1
ATOM 724 O O . THR A 1 98 ? 21.590 7.285 -30.544 1.00 95.69 98 THR A O 1
ATOM 727 N N . PRO A 1 99 ? 21.136 5.606 -31.947 1.00 94.50 99 PRO A N 1
ATOM 728 C CA . PRO A 1 99 ? 21.302 6.431 -33.141 1.00 94.50 99 PRO A CA 1
ATOM 729 C C . PRO A 1 99 ? 20.297 7.601 -33.153 1.00 94.50 99 PRO A C 1
ATOM 731 O O . PRO A 1 99 ? 19.124 7.371 -32.865 1.00 94.50 99 PRO A O 1
ATOM 734 N N . PRO A 1 100 ? 20.689 8.831 -33.545 1.00 93.19 100 PRO A N 1
ATOM 735 C CA . PRO A 1 100 ? 19.808 10.003 -33.458 1.00 93.19 100 PRO A CA 1
ATOM 736 C C . PRO A 1 100 ? 18.446 9.844 -34.152 1.00 93.19 100 PRO A C 1
ATOM 738 O O . PRO A 1 100 ? 17.439 10.335 -33.652 1.00 93.19 100 PRO A O 1
ATOM 741 N N . SER A 1 101 ? 18.391 9.105 -35.264 1.00 93.88 101 SER A N 1
ATOM 742 C CA . SER A 1 101 ? 17.154 8.823 -36.005 1.00 93.88 101 SER A CA 1
ATOM 743 C C . SER A 1 101 ? 16.186 7.871 -35.288 1.00 93.88 101 SER A C 1
ATOM 745 O O . SER A 1 101 ? 15.028 7.783 -35.679 1.00 93.88 101 SER A O 1
ATOM 747 N N . MET A 1 102 ? 16.636 7.157 -34.252 1.00 95.75 102 MET A N 1
ATOM 748 C CA . MET A 1 102 ? 15.889 6.082 -33.582 1.00 95.75 102 MET A CA 1
ATOM 749 C C . MET A 1 102 ? 15.455 6.426 -32.160 1.00 95.75 102 MET A C 1
ATOM 751 O O . MET A 1 102 ? 14.707 5.662 -31.553 1.00 95.75 102 MET A O 1
ATOM 755 N N . ILE A 1 103 ? 15.876 7.584 -31.643 1.00 95.62 103 ILE A N 1
ATOM 756 C CA . ILE A 1 103 ? 15.576 8.046 -30.280 1.00 95.62 103 ILE A CA 1
ATOM 757 C C . ILE A 1 103 ? 14.074 7.999 -29.992 1.00 95.62 103 ILE A C 1
ATOM 759 O O . ILE A 1 103 ? 13.661 7.477 -28.960 1.00 95.62 103 ILE A O 1
ATOM 763 N N . LEU A 1 104 ? 13.252 8.479 -30.927 1.00 96.19 104 LEU A N 1
ATOM 764 C CA . LEU A 1 104 ? 11.795 8.479 -30.789 1.00 96.19 104 LEU A CA 1
ATOM 765 C C . LEU A 1 104 ? 11.219 7.066 -30.647 1.00 96.19 104 LEU A C 1
ATOM 767 O O . LEU A 1 104 ? 10.366 6.844 -29.792 1.00 96.19 104 LEU A O 1
ATOM 771 N N . GLY A 1 105 ? 11.698 6.102 -31.438 1.00 96.25 105 GLY A N 1
ATOM 772 C CA . GLY A 1 105 ? 11.205 4.726 -31.366 1.00 96.25 105 GLY A CA 1
ATOM 773 C C . GLY A 1 105 ? 11.674 3.985 -30.113 1.00 96.25 105 GLY A C 1
ATOM 774 O O . GLY A 1 105 ? 10.906 3.226 -29.524 1.00 96.25 105 GLY A O 1
ATOM 775 N N . VAL A 1 106 ? 12.896 4.262 -29.647 1.00 96.75 106 VAL A N 1
ATOM 776 C CA . VAL A 1 106 ? 13.393 3.736 -28.366 1.00 96.75 106 VAL A CA 1
ATOM 777 C C . VAL A 1 106 ? 12.595 4.314 -27.196 1.00 96.75 106 VAL A C 1
ATOM 779 O O . VAL A 1 106 ? 12.126 3.569 -26.338 1.00 96.75 106 VAL A O 1
ATOM 782 N N . LEU A 1 107 ? 12.354 5.625 -27.176 1.00 97.06 107 LEU A N 1
ATOM 783 C CA . LEU A 1 107 ? 11.515 6.242 -26.148 1.00 97.06 107 LEU A CA 1
ATOM 784 C C . LEU A 1 107 ? 10.084 5.698 -26.182 1.00 97.06 107 LEU A C 1
ATOM 786 O O . LEU A 1 107 ? 9.528 5.408 -25.125 1.00 97.06 107 LEU A O 1
ATOM 790 N N . ALA A 1 108 ? 9.508 5.490 -27.369 1.00 97.31 108 ALA A N 1
ATOM 791 C CA . ALA A 1 108 ? 8.175 4.913 -27.508 1.00 97.31 108 ALA A CA 1
ATOM 792 C C . ALA A 1 108 ? 8.081 3.518 -26.867 1.00 97.31 108 ALA A C 1
ATOM 794 O O . ALA A 1 108 ? 7.151 3.267 -26.105 1.00 97.31 108 ALA A O 1
ATOM 795 N N . GLY A 1 109 ? 9.051 2.627 -27.100 1.00 97.12 109 GLY A N 1
ATOM 796 C CA . GLY A 1 109 ? 9.032 1.294 -26.484 1.00 97.12 109 GLY A CA 1
ATOM 797 C C . GLY A 1 109 ? 9.230 1.317 -24.961 1.00 97.12 109 GLY A C 1
ATOM 798 O O . GLY A 1 109 ? 8.559 0.566 -24.244 1.00 97.12 109 GLY A O 1
ATOM 799 N N . ILE A 1 110 ? 10.063 2.227 -24.438 1.00 97.25 110 ILE A N 1
ATOM 800 C CA . ILE A 1 110 ? 10.208 2.443 -22.985 1.00 97.25 110 ILE A CA 1
ATOM 801 C C . ILE A 1 110 ? 8.887 2.945 -22.383 1.00 97.25 110 ILE A C 1
ATOM 803 O O . ILE A 1 110 ? 8.425 2.423 -21.368 1.00 97.25 110 ILE A O 1
ATOM 807 N N . VAL A 1 111 ? 8.238 3.924 -23.017 1.00 98.00 111 VAL A N 1
ATOM 808 C CA . VAL A 1 111 ? 6.961 4.476 -22.543 1.00 98.00 111 VAL A CA 1
ATOM 809 C C . VAL A 1 111 ? 5.857 3.422 -22.590 1.00 98.00 111 VAL A C 1
ATOM 811 O O . VAL A 1 111 ? 5.166 3.236 -21.592 1.00 98.00 111 VAL A O 1
ATOM 814 N N . VAL A 1 112 ? 5.714 2.685 -23.696 1.00 98.25 112 VAL A N 1
ATOM 815 C CA . VAL A 1 112 ? 4.689 1.635 -23.830 1.00 98.25 112 VAL A CA 1
ATOM 816 C C . VAL A 1 112 ? 4.873 0.555 -22.768 1.00 98.25 112 VAL A C 1
ATOM 818 O O . VAL A 1 112 ? 3.920 0.235 -22.059 1.00 98.25 112 VAL A O 1
ATOM 821 N N . SER A 1 113 ? 6.095 0.049 -22.585 1.00 97.69 113 SER A N 1
ATOM 822 C CA . SER A 1 113 ? 6.361 -0.958 -21.549 1.00 97.69 113 SER A CA 1
ATOM 823 C C . SER A 1 113 ? 6.089 -0.449 -20.131 1.00 97.69 113 SER A C 1
ATOM 825 O O . SER A 1 113 ? 5.543 -1.195 -19.313 1.00 97.69 113 SER A O 1
ATOM 827 N N . THR A 1 114 ? 6.388 0.825 -19.855 1.00 98.25 114 THR A N 1
ATOM 828 C CA . THR A 1 114 ? 6.049 1.488 -18.583 1.00 98.25 114 THR A CA 1
ATOM 829 C C . THR A 1 114 ? 4.542 1.550 -18.368 1.00 98.25 114 THR A C 1
ATOM 831 O O . THR A 1 114 ? 4.055 1.140 -17.316 1.00 98.25 114 THR A O 1
ATOM 834 N N . VAL A 1 115 ? 3.792 2.029 -19.364 1.00 98.50 115 VAL A N 1
ATOM 835 C CA . VAL A 1 115 ? 2.335 2.205 -19.278 1.00 98.50 115 VAL A CA 1
ATOM 836 C C . VAL A 1 115 ? 1.626 0.865 -19.100 1.00 98.50 115 VAL A C 1
ATOM 838 O O . VAL A 1 115 ? 0.753 0.747 -18.242 1.00 98.50 115 VAL A O 1
ATOM 841 N N . VAL A 1 116 ? 2.015 -0.157 -19.865 1.00 98.44 116 VAL A N 1
ATOM 842 C CA . VAL A 1 116 ? 1.415 -1.498 -19.781 1.00 98.44 116 VAL A CA 1
ATOM 843 C C . VAL A 1 116 ? 1.697 -2.141 -18.422 1.00 98.44 116 VAL A C 1
ATOM 845 O O . VAL A 1 116 ? 0.771 -2.625 -17.768 1.00 98.44 116 VAL A O 1
ATOM 848 N N . SER A 1 117 ? 2.951 -2.098 -17.961 1.00 98.25 117 SER A N 1
ATOM 849 C CA . SER A 1 117 ? 3.323 -2.629 -16.645 1.00 98.25 117 SER A CA 1
ATOM 850 C C . SER A 1 117 ? 2.589 -1.899 -15.511 1.00 98.25 117 SER A C 1
ATOM 852 O O . SER A 1 117 ? 2.013 -2.541 -14.631 1.00 98.25 117 SER A O 1
ATOM 854 N N . PHE A 1 118 ? 2.508 -0.565 -15.578 1.00 98.19 118 PHE A N 1
ATOM 855 C CA . PHE A 1 118 ? 1.755 0.260 -14.631 1.00 98.19 118 PHE A CA 1
ATOM 856 C C . PHE A 1 118 ? 0.263 -0.085 -14.605 1.00 98.19 118 PHE A C 1
ATOM 858 O O . PHE A 1 118 ? -0.320 -0.218 -13.529 1.00 98.19 118 PHE A O 1
ATOM 865 N N . ALA A 1 119 ? -0.374 -0.245 -15.767 1.00 97.88 119 ALA A N 1
ATOM 866 C CA . ALA A 1 119 ? -1.798 -0.561 -15.853 1.00 97.88 119 ALA A CA 1
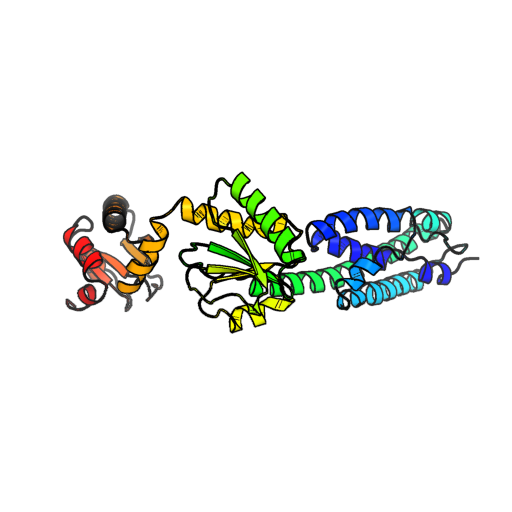ATOM 867 C C . ALA A 1 119 ? -2.120 -1.901 -15.172 1.00 97.88 119 ALA A C 1
ATOM 869 O O . ALA A 1 119 ? -3.063 -1.993 -14.389 1.00 97.88 119 ALA A O 1
ATOM 870 N N . ILE A 1 120 ? -1.301 -2.927 -15.402 1.00 97.19 120 ILE A N 1
ATOM 871 C CA . ILE A 1 120 ? -1.490 -4.241 -14.779 1.00 97.19 120 ILE A CA 1
ATOM 872 C C . ILE A 1 120 ? -1.217 -4.168 -13.273 1.00 97.19 120 ILE A C 1
ATOM 874 O O . ILE A 1 120 ? -2.054 -4.588 -12.472 1.00 97.19 120 ILE A O 1
ATOM 878 N N . ALA A 1 121 ? -0.082 -3.589 -12.876 1.00 96.44 121 ALA A N 1
ATOM 879 C CA . ALA A 1 121 ? 0.296 -3.475 -11.472 1.00 96.44 121 ALA A CA 1
ATOM 880 C C . ALA A 1 121 ? -0.717 -2.641 -10.665 1.00 96.44 121 ALA A C 1
ATOM 882 O O . ALA A 1 121 ? -1.099 -3.032 -9.565 1.00 96.44 121 ALA A O 1
ATOM 883 N N . SER A 1 122 ? -1.223 -1.536 -11.219 1.00 95.69 122 SER A N 1
ATOM 884 C CA . SER A 1 122 ? -2.225 -0.687 -10.558 1.00 95.69 122 SER A CA 1
ATOM 885 C C . SER A 1 122 ? -3.552 -1.408 -10.326 1.00 95.69 122 SER A C 1
ATOM 887 O O . SER A 1 122 ? -4.119 -1.294 -9.240 1.00 95.69 122 SER A O 1
ATOM 889 N N . VAL A 1 123 ? -4.037 -2.194 -11.295 1.00 94.69 123 VAL A N 1
ATOM 890 C CA . VAL A 1 123 ? -5.258 -3.000 -11.126 1.00 94.69 123 VAL A CA 1
ATOM 891 C C . VAL A 1 123 ? -5.078 -4.045 -10.024 1.00 94.69 123 VAL A C 1
ATOM 893 O O . VAL A 1 123 ? -5.971 -4.208 -9.191 1.00 94.69 123 VAL A O 1
ATOM 896 N N . LEU A 1 124 ? -3.930 -4.726 -9.988 1.00 91.81 124 LEU A N 1
ATOM 897 C CA . LEU A 1 124 ? -3.628 -5.734 -8.968 1.00 91.81 124 LEU A CA 1
ATOM 898 C C . LEU A 1 124 ? -3.547 -5.120 -7.563 1.00 91.81 124 LEU A C 1
ATOM 900 O O . LEU A 1 124 ? -4.202 -5.610 -6.642 1.00 91.81 124 LEU A O 1
ATOM 904 N N . LEU A 1 125 ? -2.829 -4.004 -7.413 1.00 90.44 125 LEU A N 1
ATOM 905 C CA . LEU A 1 125 ? -2.698 -3.298 -6.135 1.00 90.44 125 LEU A CA 1
ATOM 906 C C . LEU A 1 125 ? -4.035 -2.730 -5.646 1.00 90.44 125 LEU A C 1
ATOM 908 O O . LEU A 1 125 ? -4.368 -2.841 -4.466 1.00 90.44 125 LEU A O 1
ATOM 912 N N . LYS A 1 126 ? -4.842 -2.164 -6.550 1.00 87.50 126 LYS A N 1
ATOM 913 C CA . LYS A 1 126 ? -6.151 -1.598 -6.201 1.00 87.50 126 LYS A CA 1
ATOM 914 C C . LYS A 1 126 ? -7.147 -2.671 -5.759 1.00 87.50 126 LYS A C 1
ATOM 916 O O . LYS A 1 126 ? -7.920 -2.433 -4.836 1.00 87.50 126 LYS A O 1
ATOM 921 N N . ARG A 1 127 ? -7.120 -3.856 -6.384 1.00 82.75 127 ARG A N 1
ATOM 922 C CA . ARG A 1 127 ? -7.940 -5.000 -5.949 1.00 82.75 127 ARG A CA 1
ATOM 923 C C . ARG A 1 127 ? -7.571 -5.439 -4.538 1.00 82.75 127 ARG A C 1
ATOM 925 O O . ARG A 1 127 ? -8.468 -5.563 -3.714 1.00 82.75 127 ARG A O 1
ATOM 932 N N . LYS A 1 128 ? -6.274 -5.586 -4.251 1.00 73.12 128 LYS A N 1
ATOM 933 C CA . LYS A 1 128 ? -5.799 -5.953 -2.913 1.00 73.12 128 LYS A CA 1
ATOM 934 C C . LYS A 1 128 ? -6.240 -4.933 -1.862 1.00 73.12 128 LYS A C 1
ATOM 936 O O . LYS A 1 128 ? -6.867 -5.318 -0.887 1.00 73.12 128 LYS A O 1
ATOM 941 N N . SER A 1 129 ? -6.014 -3.638 -2.097 1.00 67.25 129 SER A N 1
ATOM 942 C CA . SER A 1 129 ? -6.426 -2.588 -1.152 1.00 67.25 129 SER A CA 1
ATOM 943 C C . SER A 1 129 ? -7.934 -2.587 -0.870 1.00 67.25 129 SER A C 1
ATOM 945 O O . SER A 1 129 ? -8.332 -2.328 0.263 1.00 67.25 129 SER A O 1
ATOM 947 N N . ASN A 1 130 ? -8.778 -2.895 -1.860 1.00 61.38 130 ASN A N 1
ATOM 948 C CA . ASN A 1 130 ? -10.218 -3.025 -1.631 1.00 61.38 130 ASN A CA 1
ATOM 949 C C . ASN A 1 130 ? -10.554 -4.231 -0.747 1.00 61.38 130 ASN A C 1
ATOM 951 O O . ASN A 1 130 ? -11.346 -4.082 0.177 1.00 61.38 130 ASN A O 1
ATOM 955 N N . THR A 1 131 ? -9.936 -5.390 -0.984 1.00 59.97 131 THR A N 1
ATOM 956 C CA . THR A 1 131 ? -10.121 -6.576 -0.133 1.00 59.97 131 THR A CA 1
ATOM 957 C C . THR A 1 131 ? -9.665 -6.307 1.303 1.00 59.97 131 THR A C 1
ATOM 959 O O . THR A 1 131 ? -10.394 -6.599 2.244 1.00 59.97 131 THR A O 1
ATOM 962 N N . GLU A 1 132 ? -8.514 -5.653 1.482 1.00 58.22 132 GLU A N 1
ATOM 963 C CA . GLU A 1 132 ? -8.007 -5.286 2.810 1.00 58.22 132 GLU A CA 1
ATOM 964 C C . GLU A 1 132 ? -8.895 -4.257 3.521 1.00 58.22 132 GLU A C 1
ATOM 966 O O . GLU A 1 132 ? -9.092 -4.348 4.728 1.00 58.22 132 GLU A O 1
ATOM 971 N N . ASN A 1 133 ? -9.465 -3.290 2.797 1.00 50.44 133 ASN A N 1
ATOM 972 C CA . ASN A 1 133 ? -10.404 -2.323 3.373 1.00 50.44 133 ASN A CA 1
ATOM 973 C C . ASN A 1 133 ? -11.751 -2.958 3.752 1.00 50.44 133 ASN A C 1
ATOM 975 O O . ASN A 1 133 ? -12.383 -2.510 4.707 1.00 50.44 133 ASN A O 1
ATOM 979 N N . GLU A 1 134 ? -12.201 -3.989 3.030 1.00 45.66 134 GLU A N 1
ATOM 980 C CA . GLU A 1 134 ? -13.408 -4.737 3.397 1.00 45.66 134 GLU A CA 1
ATOM 981 C C . GLU A 1 134 ? -13.201 -5.612 4.639 1.00 45.66 134 GLU A C 1
ATOM 983 O O . GLU A 1 134 ? -14.117 -5.716 5.457 1.00 45.66 134 GLU A O 1
ATOM 988 N N . GLU A 1 135 ? -12.002 -6.172 4.823 1.00 45.84 135 GLU A N 1
ATOM 989 C CA . GLU A 1 135 ? -11.607 -6.887 6.046 1.00 45.84 135 GLU A CA 1
ATOM 990 C C . GLU A 1 135 ? -11.343 -5.931 7.222 1.00 45.84 135 GLU A C 1
ATOM 992 O O . GLU A 1 135 ? -11.685 -6.242 8.361 1.00 45.84 135 GLU A O 1
ATOM 997 N N . ARG A 1 136 ? -10.835 -4.718 6.957 1.00 46.72 136 ARG A N 1
ATOM 998 C CA . ARG A 1 136 ? -10.708 -3.615 7.932 1.00 46.72 136 ARG A CA 1
ATOM 999 C C . ARG A 1 136 ? -12.035 -2.879 8.184 1.00 46.72 136 ARG A C 1
ATOM 1001 O O . ARG A 1 136 ? -12.028 -1.711 8.581 1.00 46.72 136 ARG A O 1
ATOM 1008 N N . LYS A 1 137 ? -13.195 -3.523 7.994 1.00 41.91 137 LYS A N 1
ATOM 1009 C CA . LYS A 1 137 ? -14.468 -2.982 8.495 1.00 41.91 137 LYS A CA 1
ATOM 1010 C C . LYS A 1 137 ? -14.397 -2.918 10.017 1.00 41.91 137 LYS A C 1
ATOM 1012 O O . LYS A 1 137 ? -14.560 -3.924 10.699 1.00 41.91 137 LYS A O 1
ATOM 1017 N N . MET A 1 138 ? -14.146 -1.710 10.523 1.00 47.41 138 MET A N 1
ATOM 1018 C CA . MET A 1 138 ? -14.146 -1.386 11.946 1.00 47.41 138 MET A CA 1
ATOM 1019 C C . MET A 1 138 ? -15.419 -1.959 12.581 1.00 47.41 138 MET A C 1
ATOM 1021 O O . MET A 1 138 ? -16.520 -1.541 12.197 1.00 47.41 138 MET A O 1
ATOM 1025 N N . PRO A 1 139 ? -15.316 -2.920 13.518 1.00 47.66 139 PRO A N 1
ATOM 1026 C CA . PRO A 1 139 ? -16.487 -3.345 14.261 1.00 47.66 139 PRO A CA 1
ATOM 1027 C C . PRO A 1 139 ? -17.065 -2.112 14.957 1.00 47.66 139 PRO A C 1
ATOM 1029 O O . PRO A 1 139 ? -16.316 -1.269 15.453 1.00 47.66 139 PRO A O 1
ATOM 1032 N N . LYS A 1 140 ? -18.399 -1.983 14.988 1.00 52.56 140 LYS A N 1
ATOM 1033 C CA . LYS A 1 140 ? -19.057 -1.013 15.872 1.00 52.56 140 LYS A CA 1
ATOM 1034 C C . LYS A 1 140 ? -18.583 -1.333 17.285 1.00 52.56 140 LYS A C 1
ATOM 1036 O O . LYS A 1 140 ? -19.053 -2.295 17.888 1.00 52.56 140 LYS A O 1
ATOM 1041 N N . MET A 1 141 ? -17.611 -0.567 17.767 1.00 58.44 141 MET A N 1
ATOM 1042 C CA . MET A 1 141 ? -16.993 -0.841 19.050 1.00 58.44 141 MET A CA 1
ATOM 1043 C C . MET A 1 141 ? -18.060 -0.717 20.155 1.00 58.44 141 MET A C 1
ATOM 1045 O O . MET A 1 141 ? -19.021 0.043 20.033 1.00 58.44 141 MET A O 1
ATOM 1049 N N . LYS A 1 142 ? -17.986 -1.498 21.224 1.00 66.50 142 LYS A N 1
ATOM 1050 C CA . LYS A 1 142 ? -18.784 -1.296 22.446 1.00 66.50 142 LYS A CA 1
ATOM 1051 C C . LYS A 1 142 ? -17.956 -0.450 23.419 1.00 66.50 142 LYS A C 1
ATOM 1053 O O . LYS A 1 142 ? -16.923 0.096 23.035 1.00 66.50 142 LYS A O 1
ATOM 1058 N N . LYS A 1 143 ? -18.419 -0.250 24.652 1.00 76.50 143 LYS A N 1
ATOM 1059 C CA . LYS A 1 143 ? -17.642 0.467 25.675 1.00 76.50 143 LYS A CA 1
ATOM 1060 C C . LYS A 1 143 ? -16.305 -0.256 25.889 1.00 76.50 143 LYS A C 1
ATOM 1062 O O . LYS A 1 143 ? -16.327 -1.432 26.222 1.00 76.50 143 LYS A O 1
ATOM 1067 N N . VAL A 1 144 ? -15.182 0.427 25.664 1.00 83.38 144 VAL A N 1
ATOM 1068 C CA . VAL A 1 144 ? -13.833 -0.119 25.887 1.00 83.38 144 VAL A CA 1
ATOM 1069 C C . VAL A 1 144 ? -13.337 0.372 27.241 1.00 83.38 144 VAL A C 1
ATOM 1071 O O . VAL A 1 144 ? -13.347 1.574 27.495 1.00 83.38 144 VAL A O 1
ATOM 1074 N N . THR A 1 145 ? -12.938 -0.543 28.116 1.00 85.44 145 THR A N 1
ATOM 1075 C CA . THR A 1 145 ? -12.360 -0.228 29.433 1.00 85.44 145 THR A CA 1
ATOM 1076 C C . THR A 1 145 ? -10.858 -0.463 29.467 1.00 85.44 145 THR A C 1
ATOM 1078 O O . THR A 1 145 ? -10.156 0.218 30.207 1.00 85.44 145 THR A O 1
ATOM 1081 N N . GLU A 1 146 ? -10.362 -1.400 28.663 1.00 91.69 146 GLU A N 1
ATOM 1082 C CA . GLU A 1 146 ? -8.953 -1.770 28.590 1.00 91.69 146 GLU A CA 1
ATOM 1083 C C . GLU A 1 146 ? -8.572 -2.165 27.159 1.00 91.69 146 GLU A C 1
ATOM 1085 O O . GLU A 1 146 ? -9.388 -2.699 26.401 1.00 91.69 146 GLU A O 1
ATOM 1090 N N . ILE A 1 147 ? -7.313 -1.910 26.801 1.00 94.69 147 ILE A N 1
ATOM 1091 C CA . ILE A 1 147 ? -6.730 -2.310 25.525 1.00 94.69 147 ILE A CA 1
ATOM 1092 C C . ILE A 1 147 ? -5.589 -3.305 25.764 1.00 94.69 147 ILE A C 1
ATOM 1094 O O . ILE A 1 147 ? -4.672 -3.069 26.554 1.00 94.69 147 ILE A O 1
ATOM 1098 N N . VAL A 1 148 ? -5.613 -4.418 25.037 1.00 95.56 148 VAL A N 1
ATOM 1099 C CA . VAL A 1 148 ? -4.565 -5.441 25.055 1.00 95.56 148 VAL A CA 1
ATOM 1100 C C . VAL A 1 148 ? -3.941 -5.553 23.676 1.00 95.56 148 VAL A C 1
ATOM 1102 O O . VAL A 1 148 ? -4.618 -5.902 22.715 1.00 95.56 148 VAL A O 1
ATOM 1105 N N . VAL A 1 149 ? -2.630 -5.341 23.580 1.00 96.31 149 VAL A N 1
ATOM 1106 C CA . VAL A 1 149 ? -1.864 -5.682 22.375 1.00 96.31 149 VAL A CA 1
ATOM 1107 C C . VAL A 1 149 ? -1.371 -7.120 22.498 1.00 96.31 149 VAL A C 1
ATOM 1109 O O . VAL A 1 149 ? -0.545 -7.433 23.359 1.00 96.31 149 VAL A O 1
ATOM 1112 N N . ALA A 1 150 ? -1.877 -8.009 21.650 1.00 95.31 150 ALA A N 1
ATOM 1113 C CA . ALA A 1 150 ? -1.581 -9.430 21.705 1.00 95.31 150 ALA A CA 1
ATOM 1114 C C . ALA A 1 150 ? -0.765 -9.913 20.498 1.00 95.31 150 ALA A C 1
ATOM 1116 O O . ALA A 1 150 ? -1.048 -9.580 19.348 1.00 95.31 150 ALA A O 1
ATOM 1117 N N . CYS A 1 151 ? 0.254 -10.730 20.768 1.00 93.25 151 CYS A N 1
ATOM 1118 C CA . CYS A 1 151 ? 0.975 -11.494 19.747 1.00 93.25 151 CYS A CA 1
ATOM 1119 C C . CYS A 1 151 ? 1.133 -12.959 20.171 1.00 93.25 151 CYS A C 1
ATOM 1121 O O . CYS A 1 151 ? 0.588 -13.366 21.192 1.00 93.25 151 CYS A O 1
ATOM 1123 N N . ASP A 1 152 ? 1.860 -13.765 19.400 1.00 91.50 152 ASP A N 1
ATOM 1124 C CA . ASP A 1 152 ? 2.028 -15.197 19.675 1.00 91.50 152 ASP A CA 1
ATOM 1125 C C . ASP A 1 152 ? 2.748 -15.435 21.021 1.00 91.50 152 ASP A C 1
ATOM 1127 O O . ASP A 1 152 ? 2.203 -16.047 21.941 1.00 91.50 152 ASP A O 1
ATOM 1131 N N . ALA A 1 153 ? 3.928 -14.830 21.202 1.00 88.56 153 ALA A N 1
ATOM 1132 C CA . ALA A 1 153 ? 4.750 -14.993 22.408 1.00 88.56 153 ALA A CA 1
ATOM 1133 C C . ALA A 1 153 ? 4.447 -13.985 23.535 1.00 88.56 153 ALA A C 1
ATOM 1135 O O . ALA A 1 153 ? 4.676 -14.272 24.708 1.00 88.56 153 ALA A O 1
ATOM 1136 N N . GLY A 1 154 ? 3.953 -12.790 23.199 1.00 81.44 154 GLY A N 1
ATOM 1137 C CA . GLY A 1 154 ? 3.566 -11.764 24.171 1.00 81.44 154 GLY A CA 1
ATOM 1138 C C . GLY A 1 154 ? 4.681 -10.913 24.785 1.00 81.44 154 GLY A C 1
ATOM 1139 O O . GLY A 1 154 ? 4.418 -10.259 25.787 1.00 81.44 154 GLY A O 1
ATOM 1140 N N . MET A 1 155 ? 5.906 -10.910 24.243 1.00 84.12 155 MET A N 1
ATOM 1141 C CA . MET A 1 155 ? 7.049 -10.175 24.833 1.00 84.12 155 MET A CA 1
ATOM 1142 C C . MET A 1 155 ? 7.892 -9.364 23.833 1.00 84.12 155 MET A C 1
ATOM 1144 O O . MET A 1 155 ? 8.800 -8.651 24.242 1.00 84.12 155 MET A O 1
ATOM 1148 N N . GLY A 1 156 ? 7.616 -9.469 22.529 1.00 85.44 156 GLY A N 1
ATOM 1149 C CA . GLY A 1 156 ? 8.397 -8.807 21.476 1.00 85.44 156 GLY A CA 1
ATOM 1150 C C . GLY A 1 156 ? 7.614 -7.685 20.807 1.00 85.44 156 GLY A C 1
ATOM 1151 O O . GLY A 1 156 ? 7.488 -6.582 21.337 1.00 85.44 156 GLY A O 1
ATOM 1152 N N . SER A 1 157 ? 7.045 -7.992 19.641 1.00 87.12 157 SER A N 1
ATOM 1153 C CA . SER A 1 157 ? 6.274 -7.037 18.840 1.00 87.12 157 SER A CA 1
ATOM 1154 C C . SER A 1 157 ? 5.118 -6.403 19.629 1.00 87.12 157 SER A C 1
ATOM 1156 O O . SER A 1 157 ? 4.897 -5.200 19.520 1.00 87.12 157 SER A O 1
ATOM 1158 N N . SER A 1 158 ? 4.432 -7.172 20.480 1.00 90.12 158 SER A N 1
ATOM 1159 C CA . SER A 1 158 ? 3.328 -6.689 21.317 1.00 90.12 158 SER A CA 1
ATOM 1160 C C . SER A 1 158 ? 3.759 -5.648 22.354 1.00 90.12 158 SER A C 1
ATOM 1162 O O . SER A 1 158 ? 3.016 -4.706 22.617 1.00 90.12 158 SER A O 1
ATOM 1164 N N . ALA A 1 159 ? 4.961 -5.782 22.922 1.00 92.88 159 ALA A N 1
ATOM 1165 C CA . ALA A 1 159 ? 5.491 -4.841 23.907 1.00 92.88 159 ALA A CA 1
ATOM 1166 C C . ALA A 1 159 ? 5.826 -3.488 23.264 1.00 92.88 159 ALA A C 1
ATOM 1168 O O . ALA A 1 159 ? 5.510 -2.429 23.817 1.00 92.88 159 ALA A O 1
ATOM 1169 N N . ILE A 1 160 ? 6.408 -3.521 22.060 1.00 92.56 160 ILE A N 1
ATOM 1170 C CA . ILE A 1 160 ? 6.715 -2.306 21.298 1.00 92.56 160 ILE A CA 1
ATOM 1171 C C . ILE A 1 160 ? 5.419 -1.648 20.812 1.00 92.56 160 ILE A C 1
ATOM 1173 O O . ILE A 1 160 ? 5.235 -0.454 21.030 1.00 92.56 160 ILE A O 1
ATOM 1177 N N . GLY A 1 161 ? 4.492 -2.428 20.247 1.00 92.69 161 GLY A N 1
ATOM 1178 C CA . GLY A 1 161 ? 3.187 -1.929 19.807 1.00 92.69 161 GLY A CA 1
ATOM 1179 C C . GLY A 1 161 ? 2.387 -1.282 20.936 1.00 92.69 161 GLY A C 1
ATOM 1180 O O . GLY A 1 161 ? 1.829 -0.206 20.755 1.00 92.69 161 GLY A O 1
ATOM 1181 N N . ALA A 1 162 ? 2.388 -1.877 22.133 1.00 94.19 162 ALA A N 1
ATOM 1182 C CA . ALA A 1 162 ? 1.753 -1.276 23.304 1.00 94.19 162 ALA A CA 1
ATOM 1183 C C . ALA A 1 162 ? 2.422 0.034 23.737 1.00 94.19 162 ALA A C 1
ATOM 1185 O O . ALA A 1 162 ? 1.730 0.953 24.156 1.00 94.19 162 ALA A O 1
ATOM 1186 N N . SER A 1 163 ? 3.748 0.136 23.635 1.00 93.69 163 SER A N 1
ATOM 1187 C CA . SER A 1 163 ? 4.476 1.368 23.969 1.00 93.69 163 SER A CA 1
ATOM 1188 C C . SER A 1 163 ? 4.169 2.497 22.983 1.00 93.69 163 SER A C 1
ATOM 1190 O O . SER A 1 163 ? 3.924 3.623 23.405 1.00 93.69 163 SER A O 1
ATOM 1192 N N . ILE A 1 164 ? 4.127 2.184 21.683 1.00 93.38 164 ILE A N 1
ATOM 1193 C CA . ILE A 1 164 ? 3.730 3.136 20.636 1.00 93.38 164 ILE A CA 1
ATOM 1194 C C . ILE A 1 164 ? 2.288 3.581 20.868 1.00 93.38 164 ILE A C 1
ATOM 1196 O O . ILE A 1 164 ? 2.031 4.774 20.955 1.00 93.38 164 ILE A O 1
ATOM 1200 N N . LEU A 1 165 ? 1.365 2.638 21.065 1.00 94.38 165 LEU A N 1
ATOM 1201 C CA . LEU A 1 165 ? -0.038 2.954 21.309 1.00 94.38 165 LEU A CA 1
ATOM 1202 C C . LEU A 1 165 ? -0.241 3.829 22.552 1.00 94.38 165 LEU A C 1
ATOM 1204 O O . LEU A 1 165 ? -1.012 4.778 22.496 1.00 94.38 165 LEU A O 1
ATOM 1208 N N . LYS A 1 166 ? 0.449 3.538 23.664 1.00 94.69 166 LYS A N 1
ATOM 1209 C CA . LYS A 1 166 ? 0.402 4.384 24.869 1.00 94.69 166 LYS A CA 1
ATOM 1210 C C . LYS A 1 166 ? 0.791 5.821 24.552 1.00 94.69 166 LYS A C 1
ATOM 1212 O O . LYS A 1 166 ? 0.069 6.733 24.927 1.00 94.69 166 LYS A O 1
ATOM 1217 N N . LYS A 1 167 ? 1.883 6.002 23.810 1.00 92.56 167 LYS A N 1
ATOM 1218 C CA . LYS A 1 167 ? 2.352 7.323 23.399 1.00 92.56 167 LYS A CA 1
ATOM 1219 C C . LYS A 1 167 ? 1.324 8.049 22.521 1.00 92.56 167 LYS A C 1
ATOM 1221 O O . LYS A 1 167 ? 1.020 9.205 22.782 1.00 92.56 167 LYS A O 1
ATOM 1226 N N . GLU A 1 168 ? 0.755 7.369 21.527 1.00 89.44 168 GLU A N 1
ATOM 1227 C CA . GLU A 1 168 ? -0.275 7.948 20.648 1.00 89.44 168 GLU A CA 1
ATOM 1228 C C . GLU A 1 168 ? -1.555 8.320 21.424 1.00 89.44 168 GLU A C 1
ATOM 1230 O O . GLU A 1 168 ? -2.163 9.356 21.164 1.00 89.44 168 GLU A O 1
ATOM 1235 N N . LEU A 1 169 ? -1.957 7.512 22.414 1.00 91.81 169 LEU A N 1
ATOM 1236 C CA . LEU A 1 169 ? -3.086 7.817 23.303 1.00 91.81 169 LEU A CA 1
ATOM 1237 C C . LEU A 1 169 ? -2.797 9.026 24.205 1.00 91.81 169 LEU A C 1
ATOM 1239 O O . 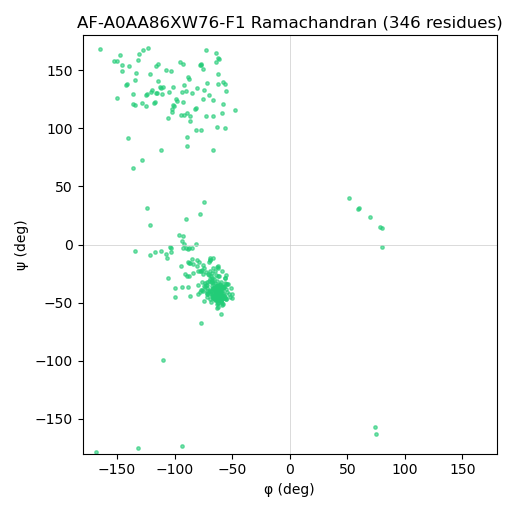LEU A 1 169 ? -3.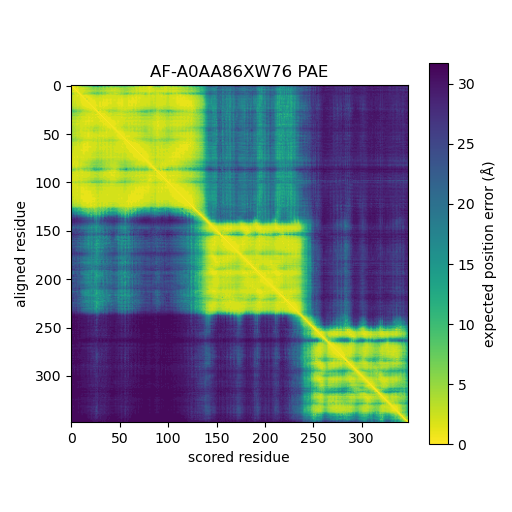665 9.881 24.364 1.00 91.81 169 LEU A O 1
ATOM 1243 N N . GLU A 1 170 ? -1.587 9.121 24.759 1.00 90.31 170 GLU A N 1
ATOM 1244 C CA . GLU A 1 170 ? -1.144 10.258 25.576 1.00 90.31 170 GLU A CA 1
ATOM 1245 C C . GLU A 1 170 ? -1.133 11.564 24.767 1.00 90.31 170 GLU A C 1
ATOM 1247 O O . GLU A 1 170 ? -1.669 12.576 25.224 1.00 90.31 170 GLU A O 1
ATOM 1252 N N . GLU A 1 171 ? -0.594 11.542 23.543 1.00 87.56 171 GLU A N 1
ATOM 1253 C CA . GLU A 1 171 ? -0.617 12.686 22.617 1.00 87.56 171 GLU A CA 1
ATOM 1254 C C . GLU A 1 171 ? -2.058 13.099 22.260 1.00 87.56 171 GLU A C 1
ATOM 1256 O O . GLU A 1 171 ? -2.362 14.287 22.129 1.00 87.56 171 GLU A O 1
ATOM 1261 N N . ALA A 1 172 ? -2.962 12.122 22.175 1.00 82.81 172 ALA A N 1
ATOM 1262 C CA . ALA A 1 172 ? -4.390 12.302 21.940 1.00 82.81 172 ALA A CA 1
ATOM 1263 C C . ALA A 1 172 ? -5.210 12.678 23.190 1.00 82.81 172 ALA A C 1
ATOM 1265 O O . ALA A 1 172 ? -6.425 12.853 23.062 1.00 82.81 172 ALA A O 1
ATOM 1266 N N . GLN A 1 173 ? -4.571 12.812 24.361 1.00 86.12 173 GLN A N 1
ATOM 1267 C CA . GLN A 1 173 ? -5.195 13.091 25.664 1.00 86.12 173 GLN A CA 1
ATOM 1268 C C . GLN A 1 173 ? -6.227 12.036 26.109 1.00 86.12 173 GLN A C 1
ATOM 1270 O O . GLN A 1 173 ? -7.177 12.348 26.824 1.00 86.12 173 GLN A O 1
ATOM 1275 N N . LEU A 1 174 ? -6.038 10.780 25.704 1.00 84.81 174 LEU A N 1
ATOM 1276 C CA . LEU A 1 174 ? -6.905 9.654 26.041 1.00 84.81 174 LEU A CA 1
ATOM 1277 C C . LEU A 1 174 ? -6.312 8.798 27.158 1.00 84.81 174 LEU A C 1
ATOM 1279 O O . LEU A 1 174 ? -5.143 8.417 27.112 1.00 84.81 174 LEU A O 1
ATOM 1283 N N . THR A 1 175 ? -7.142 8.418 28.133 1.00 84.06 175 THR A N 1
ATOM 1284 C CA . THR A 1 175 ? -6.693 7.641 29.299 1.00 84.06 175 THR A CA 1
ATOM 1285 C C . THR A 1 175 ? -7.269 6.226 29.268 1.00 84.06 175 THR A C 1
ATOM 1287 O O . THR A 1 175 ? -8.250 5.928 29.944 1.00 84.06 175 THR A O 1
ATOM 1290 N N . PHE A 1 176 ? -6.647 5.334 28.490 1.00 88.56 176 PHE A N 1
ATOM 1291 C CA . PHE A 1 176 ? -6.981 3.904 28.485 1.00 88.56 176 PHE A CA 1
ATOM 1292 C C . PHE A 1 176 ? -5.834 3.071 29.070 1.00 88.56 176 PHE A C 1
ATOM 1294 O O . PHE A 1 176 ? -4.679 3.269 28.682 1.00 88.56 176 PHE A O 1
ATOM 1301 N N . PRO A 1 177 ? -6.109 2.103 29.963 1.00 91.88 177 PRO A N 1
ATOM 1302 C CA . PRO A 1 177 ? -5.096 1.150 30.382 1.00 91.88 177 PRO A CA 1
ATOM 1303 C C . PRO A 1 177 ? -4.714 0.264 29.192 1.00 91.88 177 PRO A C 1
ATOM 1305 O O . PRO A 1 177 ? -5.564 -0.368 28.565 1.00 91.88 177 PRO A O 1
ATOM 1308 N N . VAL A 1 178 ? -3.415 0.236 28.881 1.00 95.12 178 VAL A N 1
ATOM 1309 C CA . VAL A 1 178 ? -2.849 -0.587 27.807 1.00 95.12 178 VAL A CA 1
ATOM 1310 C C . VAL A 1 178 ? -1.875 -1.601 28.396 1.00 95.12 178 VAL A C 1
ATOM 1312 O O . VAL A 1 178 ? -0.865 -1.231 29.012 1.00 95.12 178 VAL A O 1
ATOM 1315 N N . ARG A 1 179 ? -2.127 -2.885 28.146 1.00 95.19 179 ARG A N 1
ATOM 1316 C CA . ARG A 1 179 ? -1.188 -3.977 28.443 1.00 95.19 179 ARG A CA 1
ATOM 1317 C C . ARG A 1 179 ? -0.868 -4.785 27.191 1.00 95.19 179 ARG A C 1
ATOM 1319 O O . ARG A 1 179 ? -1.495 -4.624 26.148 1.00 95.19 179 ARG A O 1
ATOM 1326 N N . TYR A 1 180 ? 0.128 -5.655 27.289 1.00 95.19 180 TYR A N 1
ATOM 1327 C CA . TYR A 1 180 ? 0.499 -6.569 26.215 1.00 95.19 180 TYR A CA 1
ATOM 1328 C C . TYR A 1 180 ? 0.709 -7.976 26.758 1.00 95.19 180 TYR A C 1
ATOM 1330 O O . TYR A 1 180 ? 1.144 -8.134 27.897 1.00 95.19 180 TYR A O 1
ATOM 1338 N N . GLN A 1 181 ? 0.399 -8.994 25.955 1.00 94.88 181 GLN A N 1
ATOM 1339 C CA . GLN A 1 181 ? 0.612 -10.398 26.323 1.00 94.88 181 GLN A CA 1
ATOM 1340 C C . GLN A 1 181 ? 0.439 -11.353 25.134 1.00 94.88 181 GLN A C 1
ATOM 1342 O O . GLN A 1 181 ? 0.196 -10.933 24.008 1.00 94.88 181 GLN A O 1
ATOM 1347 N N . SER A 1 182 ? 0.586 -12.656 25.383 1.00 95.25 182 SER A N 1
ATOM 1348 C CA . SER A 1 182 ? 0.301 -13.695 24.391 1.00 95.25 182 SER A CA 1
ATOM 1349 C C . SER A 1 182 ? -1.207 -13.824 24.163 1.00 95.25 182 SER A C 1
ATOM 1351 O O . SER A 1 182 ? -1.963 -13.811 25.141 1.00 95.25 182 SER A O 1
ATOM 1353 N N . ILE A 1 183 ? -1.638 -13.996 22.907 1.00 94.69 183 ILE A N 1
ATOM 1354 C CA . ILE A 1 183 ? -3.060 -14.134 22.555 1.00 94.69 183 ILE A CA 1
ATOM 1355 C C . ILE A 1 183 ? -3.725 -15.305 23.287 1.00 94.69 183 ILE A C 1
ATOM 1357 O O . ILE A 1 183 ? -4.834 -15.160 23.788 1.00 94.69 183 ILE A O 1
ATOM 1361 N N . TYR A 1 184 ? -3.015 -16.417 23.489 1.00 93.50 184 TYR A N 1
ATOM 1362 C CA . TYR A 1 184 ? -3.549 -17.601 24.178 1.00 93.50 184 TYR A CA 1
ATOM 1363 C C . TYR A 1 184 ? -3.796 -17.397 25.677 1.00 93.50 184 TYR A C 1
ATOM 1365 O O . TYR A 1 184 ? -4.396 -18.248 26.327 1.00 93.50 184 TYR A O 1
ATOM 1373 N N . ARG A 1 185 ? -3.303 -16.294 26.252 1.00 93.88 185 ARG A N 1
ATOM 1374 C CA . ARG A 1 185 ? -3.506 -15.941 27.664 1.00 93.88 185 ARG A CA 1
ATOM 1375 C C . ARG A 1 185 ? -4.534 -14.829 27.845 1.00 93.88 185 ARG A C 1
ATOM 1377 O O . ARG A 1 185 ? -4.748 -14.394 28.975 1.00 93.88 185 ARG A O 1
ATOM 1384 N N . VAL A 1 186 ? -5.086 -14.288 26.756 1.00 93.00 186 VAL A N 1
ATOM 1385 C CA . VAL A 1 186 ? -6.081 -13.212 26.833 1.00 93.00 186 VAL A CA 1
ATOM 1386 C C . VAL A 1 186 ? -7.406 -13.810 27.277 1.00 93.00 186 VAL A C 1
ATOM 1388 O O . VAL A 1 186 ? -7.900 -14.761 26.676 1.00 93.00 186 VAL A O 1
ATOM 1391 N N . THR A 1 187 ? -7.947 -13.254 28.357 1.00 92.44 187 THR A N 1
ATOM 1392 C CA . THR A 1 187 ? -9.288 -13.567 28.843 1.00 92.44 187 THR A CA 1
ATOM 1393 C C . THR A 1 187 ? -10.303 -12.791 28.022 1.00 92.44 187 THR A C 1
ATOM 1395 O O . THR A 1 187 ? -10.122 -11.599 27.779 1.00 92.44 187 THR A O 1
ATOM 1398 N N . ASP A 1 188 ? -11.359 -13.474 27.602 1.00 90.94 188 ASP A N 1
ATOM 1399 C CA . ASP A 1 188 ? -12.447 -12.867 26.851 1.00 90.94 188 ASP A CA 1
ATOM 1400 C C . ASP A 1 188 ? -13.279 -11.930 27.736 1.00 90.94 188 ASP A C 1
ATOM 1402 O O . ASP A 1 188 ? -13.719 -12.317 28.819 1.00 90.94 188 ASP A O 1
ATOM 1406 N N . ASP A 1 189 ? -13.484 -10.701 27.269 1.00 88.19 189 ASP A N 1
ATOM 1407 C CA . ASP A 1 189 ? -14.267 -9.674 27.955 1.00 88.19 189 ASP A CA 1
ATOM 1408 C C . ASP A 1 189 ? -14.900 -8.740 26.903 1.00 88.19 189 ASP A C 1
ATOM 1410 O O . ASP A 1 189 ? -14.179 -8.192 26.066 1.00 88.19 189 ASP A O 1
ATOM 1414 N N . PRO A 1 190 ? -16.229 -8.520 26.913 1.00 84.62 190 PRO A N 1
ATOM 1415 C CA . PRO A 1 190 ? -16.904 -7.636 25.959 1.00 84.62 190 PRO A CA 1
ATOM 1416 C C . PRO A 1 190 ? -16.471 -6.162 26.019 1.00 84.62 190 PRO A C 1
ATOM 1418 O O . PRO A 1 190 ? -16.685 -5.417 25.053 1.00 84.62 190 PRO A O 1
ATOM 1421 N N . ALA A 1 191 ? -15.883 -5.726 27.134 1.00 85.81 191 ALA A N 1
ATOM 1422 C CA . ALA A 1 191 ? -15.343 -4.383 27.309 1.00 85.81 191 ALA A CA 1
ATOM 1423 C C . ALA A 1 191 ? -13.853 -4.271 26.934 1.00 85.81 191 ALA A C 1
ATOM 1425 O O . ALA A 1 191 ? -13.273 -3.186 27.023 1.00 85.81 191 ALA A O 1
ATOM 1426 N N . LEU A 1 192 ? -13.231 -5.365 26.488 1.00 90.44 192 LEU A N 1
ATOM 1427 C CA . LEU A 1 192 ? -11.831 -5.397 26.090 1.00 90.44 192 LEU A CA 1
ATOM 1428 C C . LEU A 1 192 ? -11.665 -5.129 24.591 1.00 90.44 192 LEU A C 1
ATOM 1430 O O . LEU A 1 192 ? -12.384 -5.688 23.759 1.00 90.44 192 LEU A O 1
ATOM 1434 N N . LEU A 1 193 ? -10.668 -4.312 24.248 1.00 92.62 193 LEU A N 1
ATOM 1435 C CA . LEU A 1 193 ? -10.170 -4.173 22.883 1.00 92.62 193 LEU A CA 1
ATOM 1436 C C . LEU A 1 193 ? -8.865 -4.958 22.718 1.00 92.62 193 LEU A C 1
ATOM 1438 O O . LEU A 1 193 ? -7.848 -4.629 23.326 1.00 92.62 193 LEU A O 1
ATOM 1442 N N . VAL A 1 194 ? -8.881 -5.973 21.862 1.00 93.88 194 VAL A N 1
ATOM 1443 C CA . VAL A 1 194 ? -7.729 -6.807 21.525 1.00 93.88 194 VAL A CA 1
ATOM 1444 C C . VAL A 1 194 ? -7.142 -6.346 20.193 1.00 93.88 194 VAL A C 1
ATOM 1446 O O . VAL A 1 194 ? -7.795 -6.384 19.151 1.00 93.88 194 VAL A O 1
ATOM 1449 N N . ILE A 1 195 ? -5.883 -5.919 20.226 1.00 94.50 195 ILE A N 1
ATOM 1450 C CA . ILE A 1 195 ? -5.115 -5.507 19.053 1.00 94.50 195 ILE A CA 1
ATOM 1451 C C . ILE A 1 195 ? -4.174 -6.641 18.661 1.00 94.50 195 ILE A C 1
ATOM 1453 O O . ILE A 1 195 ? -3.312 -7.024 19.453 1.00 94.50 195 ILE A O 1
ATOM 1457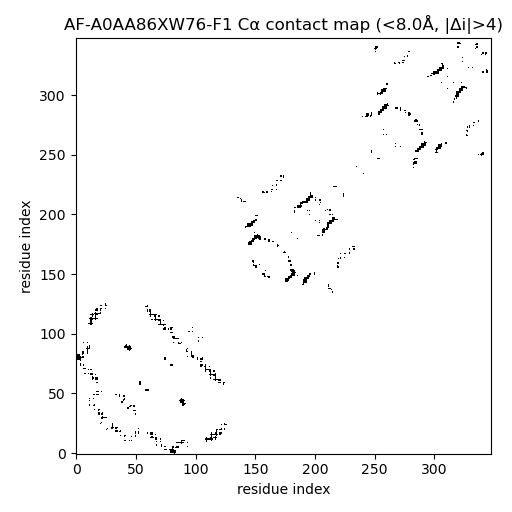 N N . THR A 1 196 ? -4.302 -7.161 17.442 1.00 93.56 196 THR A N 1
ATOM 1458 C CA . THR A 1 196 ? -3.441 -8.239 16.922 1.00 93.56 196 THR A CA 1
ATOM 1459 C C . THR A 1 196 ? -2.883 -7.917 15.543 1.00 93.56 196 THR A C 1
ATOM 1461 O O . THR A 1 196 ? -3.368 -7.011 14.865 1.00 93.56 196 THR A O 1
ATOM 1464 N N . GLN A 1 197 ? -1.845 -8.648 15.128 1.00 90.38 197 GLN A N 1
ATOM 1465 C CA . GLN A 1 197 ? -1.423 -8.643 13.728 1.00 90.38 197 GLN A CA 1
ATOM 1466 C C . GLN A 1 197 ? -2.358 -9.510 12.882 1.00 90.38 197 GLN A C 1
ATOM 1468 O O . GLN A 1 197 ? -2.989 -10.436 13.403 1.00 90.38 197 GLN A O 1
ATOM 1473 N N . ARG A 1 198 ? -2.429 -9.230 11.579 1.00 86.31 198 ARG A N 1
ATOM 1474 C CA . ARG A 1 198 ? -3.329 -9.913 10.641 1.00 86.31 198 ARG A CA 1
ATOM 1475 C C . ARG A 1 198 ? -3.239 -11.437 10.695 1.00 86.31 198 ARG A C 1
ATOM 1477 O O . ARG A 1 198 ? -4.268 -12.104 10.639 1.00 86.31 198 ARG A O 1
ATOM 1484 N N . GLU A 1 199 ? -2.047 -11.994 10.883 1.00 85.94 199 GLU A N 1
ATOM 1485 C CA . GLU A 1 199 ? -1.824 -13.442 10.956 1.00 85.94 199 GLU A CA 1
ATOM 1486 C C . GLU A 1 199 ? -2.522 -14.095 12.161 1.00 85.94 199 GLU A C 1
ATOM 1488 O O . GLU A 1 199 ? -2.869 -15.275 12.119 1.00 85.94 199 GLU A O 1
ATOM 1493 N N . LEU A 1 200 ? -2.753 -13.332 13.233 1.00 91.19 200 LEU A N 1
ATOM 1494 C CA . LEU A 1 200 ? -3.347 -13.806 14.484 1.00 91.19 200 LEU A CA 1
ATOM 1495 C C . LEU A 1 200 ? -4.819 -13.405 14.644 1.00 91.19 200 LEU A C 1
ATOM 1497 O O . LEU A 1 200 ? -5.451 -13.837 15.608 1.00 91.19 200 LEU A O 1
ATOM 1501 N N . ALA A 1 201 ? -5.390 -12.644 13.707 1.00 88.81 201 ALA A N 1
ATOM 1502 C CA . ALA A 1 201 ? -6.760 -12.134 13.799 1.00 88.81 201 ALA A CA 1
ATOM 1503 C C . ALA A 1 201 ? -7.800 -13.257 13.970 1.00 88.81 201 ALA A C 1
ATOM 1505 O O . ALA A 1 201 ? -8.661 -13.197 14.847 1.00 88.81 201 ALA A O 1
ATOM 1506 N N . ALA A 1 202 ? -7.676 -14.337 13.191 1.00 88.69 202 ALA A N 1
ATOM 1507 C CA . ALA A 1 202 ? -8.582 -15.483 13.279 1.00 88.69 202 ALA A CA 1
ATOM 1508 C C . ALA A 1 202 ? -8.462 -16.237 14.616 1.00 88.69 202 ALA A C 1
ATOM 1510 O O . ALA A 1 202 ? -9.447 -16.779 15.120 1.00 88.69 202 ALA A O 1
ATOM 1511 N N . ILE A 1 203 ? -7.257 -16.286 15.193 1.00 91.12 203 ILE A N 1
ATOM 1512 C CA . ILE A 1 203 ? -7.017 -16.906 16.502 1.00 91.12 203 ILE A CA 1
ATOM 1513 C C . ILE A 1 203 ? -7.617 -16.027 17.593 1.00 91.12 203 ILE A C 1
ATOM 1515 O O . ILE A 1 203 ? -8.326 -16.536 18.457 1.00 91.12 203 ILE A O 1
ATOM 1519 N N . ALA A 1 204 ? -7.394 -14.715 17.520 1.00 91.19 204 ALA A N 1
ATOM 1520 C CA . ALA A 1 204 ? -7.940 -13.761 18.470 1.00 91.19 204 ALA A CA 1
ATOM 1521 C C . ALA A 1 204 ? -9.467 -13.826 18.514 1.00 91.19 204 ALA A C 1
ATOM 1523 O O . ALA A 1 204 ? -10.046 -13.942 19.589 1.00 91.19 204 ALA A O 1
ATOM 1524 N N . GLN A 1 205 ? -10.119 -13.869 17.353 1.00 90.31 205 GLN A N 1
ATOM 1525 C CA . GLN A 1 205 ? -11.574 -13.944 17.280 1.00 90.31 205 GLN A CA 1
ATOM 1526 C C . GLN A 1 205 ? -12.145 -15.254 17.844 1.00 90.31 205 GLN A C 1
ATOM 1528 O O . GLN A 1 205 ? -13.250 -15.262 18.379 1.00 90.31 205 GLN A O 1
ATOM 1533 N N . LYS A 1 206 ? -11.395 -16.362 17.763 1.00 91.88 206 LYS A N 1
ATOM 1534 C CA . LYS A 1 206 ? -11.773 -17.636 18.398 1.00 91.88 206 LYS A CA 1
ATOM 1535 C C . LYS A 1 206 ? -11.530 -17.639 19.906 1.00 91.88 206 LYS A C 1
ATOM 1537 O O . LYS A 1 206 ? -12.327 -18.215 20.638 1.00 91.88 206 LYS A O 1
ATOM 1542 N N . GLN A 1 207 ? -10.425 -17.045 20.351 1.00 91.62 207 GLN A N 1
ATOM 1543 C CA . GLN A 1 207 ? -10.005 -17.041 21.751 1.00 91.62 207 GLN A CA 1
ATOM 1544 C C . GLN A 1 207 ? -10.836 -16.073 22.597 1.00 91.62 207 GLN A C 1
ATOM 1546 O O . GLN A 1 207 ? -11.181 -16.389 23.732 1.00 91.62 207 GLN A O 1
ATOM 1551 N N . THR A 1 208 ? -11.153 -14.904 22.042 1.00 92.31 208 THR A N 1
ATOM 1552 C CA . THR A 1 208 ? -11.935 -13.861 22.707 1.00 92.31 208 THR A CA 1
ATOM 1553 C C . THR A 1 208 ? -13.104 -13.427 21.818 1.00 92.31 208 THR A C 1
ATOM 1555 O O . THR A 1 208 ? -13.047 -12.364 21.193 1.00 92.31 208 THR A O 1
ATOM 1558 N N . PRO A 1 209 ? -14.140 -14.272 21.673 1.00 89.12 209 PRO A N 1
ATOM 1559 C CA . PRO A 1 209 ? -15.254 -14.020 20.761 1.00 89.12 209 PRO A CA 1
ATOM 1560 C C . PRO A 1 209 ? -16.137 -12.835 21.168 1.00 89.12 209 PRO A C 1
ATOM 1562 O O . PRO A 1 209 ? -16.795 -12.256 20.303 1.00 89.12 209 PRO A O 1
ATOM 1565 N N . HIS A 1 210 ? -16.175 -12.472 22.453 1.00 87.19 210 HIS A N 1
ATOM 1566 C CA . HIS A 1 210 ? -16.974 -11.344 22.933 1.00 87.19 210 HIS A CA 1
ATOM 1567 C C . HIS A 1 210 ? -16.185 -10.034 22.941 1.00 87.19 210 HIS A C 1
ATOM 1569 O O . HIS A 1 210 ? -16.795 -8.968 22.822 1.00 87.19 210 HIS A O 1
ATOM 1575 N N . ALA A 1 211 ? -14.856 -10.107 23.048 1.00 88.00 211 ALA A N 1
ATOM 1576 C CA . ALA A 1 211 ? -13.983 -8.949 22.948 1.00 88.00 211 ALA A CA 1
ATOM 1577 C C . ALA A 1 211 ? -14.028 -8.292 21.564 1.00 88.00 211 ALA A C 1
ATOM 1579 O O . ALA A 1 211 ? -14.369 -8.891 20.541 1.00 88.00 211 ALA A O 1
ATOM 1580 N N . GLN A 1 212 ? -13.656 -7.020 21.538 1.00 89.75 212 GLN A N 1
ATOM 1581 C CA . GLN A 1 212 ? -13.559 -6.240 20.315 1.00 89.75 212 GLN A CA 1
ATOM 1582 C C . GLN A 1 212 ? -12.174 -6.425 19.713 1.00 89.75 212 GLN A C 1
ATOM 1584 O O . GLN A 1 212 ? -11.189 -6.473 20.442 1.00 89.75 212 GLN A O 1
ATOM 1589 N N . HIS A 1 213 ? -12.085 -6.496 18.388 1.00 90.50 213 HIS A N 1
ATOM 1590 C CA . HIS A 1 213 ? -10.830 -6.792 17.697 1.00 90.50 213 HIS A CA 1
ATOM 1591 C C . HIS A 1 213 ? -10.431 -5.651 16.780 1.00 90.50 213 HIS A C 1
ATOM 1593 O O . HIS A 1 213 ? -11.241 -5.172 15.986 1.00 90.50 213 HIS A O 1
ATOM 1599 N N . TYR A 1 214 ? -9.166 -5.254 16.861 1.00 90.38 214 TYR A N 1
ATOM 1600 C CA . TYR A 1 214 ? -8.548 -4.342 15.911 1.00 90.38 214 TYR A CA 1
ATOM 1601 C C . TYR A 1 214 ? -7.288 -4.986 15.336 1.00 90.38 214 TYR A C 1
ATOM 1603 O O . TYR A 1 214 ? -6.438 -5.500 16.064 1.00 90.38 214 TYR A O 1
ATOM 1611 N N . VAL A 1 215 ? -7.193 -4.998 14.011 1.00 89.31 215 VAL A N 1
ATOM 1612 C CA . VAL A 1 215 ? -6.151 -5.731 13.291 1.00 89.31 215 VAL A CA 1
ATOM 1613 C C . VAL A 1 215 ? -5.197 -4.746 12.636 1.00 89.31 215 VAL A C 1
ATOM 1615 O O . VAL A 1 215 ? -5.619 -3.832 11.929 1.00 89.31 215 VAL A O 1
ATOM 1618 N N . LEU A 1 216 ? -3.909 -4.960 12.875 1.00 85.94 216 LEU A N 1
ATOM 1619 C CA . LEU A 1 216 ? -2.800 -4.195 12.317 1.00 85.94 216 LEU A CA 1
ATOM 1620 C C . LEU A 1 216 ? -1.963 -5.078 11.395 1.00 85.94 216 LEU A C 1
ATOM 1622 O O . LEU A 1 216 ? -1.903 -6.292 11.585 1.00 85.94 216 LEU A O 1
ATOM 1626 N N . ASP A 1 217 ? -1.255 -4.477 10.444 1.00 82.69 217 ASP A N 1
ATOM 1627 C CA . ASP A 1 217 ? -0.240 -5.217 9.688 1.00 82.69 217 ASP A CA 1
ATOM 1628 C C . ASP A 1 217 ? 1.099 -5.179 10.429 1.00 82.69 217 ASP A C 1
ATOM 1630 O O . ASP A 1 217 ? 1.757 -6.206 10.621 1.00 82.69 217 ASP A O 1
ATOM 1634 N N . ASN A 1 218 ? 1.487 -4.006 10.935 1.00 83.56 218 ASN A N 1
ATOM 1635 C CA . ASN A 1 218 ? 2.733 -3.839 11.665 1.00 83.56 218 ASN A CA 1
ATOM 1636 C C . ASN A 1 218 ? 2.568 -2.988 12.930 1.00 83.56 218 ASN A C 1
ATOM 1638 O O . ASN A 1 218 ? 2.283 -1.798 12.870 1.00 83.56 218 ASN A O 1
ATOM 1642 N N . PHE A 1 219 ? 2.891 -3.566 14.088 1.00 87.06 219 PHE A N 1
ATOM 1643 C CA . PHE A 1 219 ? 2.883 -2.853 15.370 1.00 87.06 219 PHE A CA 1
ATOM 1644 C C . PHE A 1 219 ? 3.875 -1.686 15.464 1.00 87.06 219 PHE A C 1
ATOM 1646 O O . PHE A 1 219 ? 3.733 -0.838 16.337 1.00 87.06 219 PHE A O 1
ATOM 1653 N N . LEU A 1 220 ? 4.886 -1.630 14.594 1.00 84.88 220 LEU A N 1
ATOM 1654 C CA . LEU A 1 220 ? 5.854 -0.529 14.561 1.00 84.88 220 LEU A CA 1
ATOM 1655 C C . LEU A 1 220 ? 5.370 0.678 13.742 1.00 84.88 220 LEU A C 1
ATOM 1657 O O . LEU A 1 220 ? 6.005 1.731 13.775 1.00 84.88 220 LEU A O 1
ATOM 1661 N N . ALA A 1 221 ? 4.296 0.525 12.967 1.00 81.12 221 ALA A N 1
ATOM 1662 C CA . ALA A 1 221 ? 3.781 1.566 12.090 1.00 81.12 221 ALA A CA 1
ATOM 1663 C C . ALA A 1 221 ? 2.765 2.440 12.844 1.00 81.12 221 ALA A C 1
ATOM 1665 O O . ALA A 1 221 ? 1.578 2.129 12.897 1.00 81.12 221 ALA A O 1
ATOM 1666 N N . ALA A 1 222 ? 3.239 3.542 13.436 1.00 79.12 222 ALA A N 1
ATOM 1667 C CA . ALA A 1 222 ? 2.406 4.477 14.204 1.00 79.12 222 ALA A CA 1
ATOM 1668 C C . ALA A 1 222 ? 1.185 4.991 13.410 1.00 79.12 222 ALA A C 1
ATOM 1670 O O . ALA A 1 222 ? 0.098 5.153 13.958 1.00 79.12 222 ALA A O 1
ATOM 1671 N N . ASP A 1 223 ? 1.324 5.167 12.092 1.00 76.56 223 ASP A N 1
ATOM 1672 C CA . ASP A 1 223 ? 0.244 5.625 11.218 1.00 76.56 223 ASP A CA 1
ATOM 1673 C C . ASP A 1 223 ? -0.930 4.640 11.111 1.00 76.56 223 ASP A C 1
ATOM 1675 O O . ASP A 1 223 ? -2.050 5.068 10.833 1.00 76.56 223 ASP A O 1
ATOM 1679 N N . GLU A 1 224 ? -0.720 3.349 11.388 1.00 81.38 224 GLU A N 1
ATOM 1680 C CA . GLU A 1 224 ? -1.808 2.367 11.427 1.00 81.38 224 GLU A CA 1
ATOM 1681 C C . GLU A 1 224 ? -2.683 2.472 12.693 1.00 81.38 224 GLU A C 1
ATOM 1683 O O . GLU A 1 224 ? -3.818 1.982 12.702 1.00 81.38 224 GLU A O 1
ATOM 1688 N N . TYR A 1 225 ? -2.199 3.141 13.747 1.00 84.69 225 TYR A N 1
ATOM 1689 C CA . TYR A 1 225 ? -2.963 3.391 14.974 1.00 84.69 225 TYR A CA 1
ATOM 1690 C C . TYR A 1 225 ? -3.857 4.631 14.870 1.00 84.69 225 TYR A C 1
ATOM 1692 O O . TYR A 1 225 ? -4.884 4.690 15.540 1.00 84.69 225 TYR A O 1
ATOM 1700 N N . ALA A 1 226 ? -3.533 5.594 14.002 1.00 81.19 226 ALA A N 1
ATOM 1701 C CA . ALA A 1 226 ? -4.278 6.851 13.886 1.00 81.19 226 ALA A CA 1
ATOM 1702 C C . ALA A 1 226 ? -5.807 6.681 13.691 1.00 81.19 226 ALA A C 1
ATOM 1704 O O . ALA A 1 226 ? -6.562 7.381 14.369 1.00 81.19 226 ALA A O 1
ATOM 1705 N N . PRO A 1 227 ? -6.312 5.747 12.851 1.00 79.38 227 PRO A N 1
ATOM 1706 C CA . PRO A 1 227 ? -7.753 5.511 12.728 1.00 79.38 227 PRO A CA 1
ATOM 1707 C C . PRO A 1 227 ? -8.401 5.026 14.031 1.00 79.38 227 PRO A C 1
ATOM 1709 O O . PRO A 1 227 ? -9.521 5.425 14.346 1.00 79.38 227 PRO A O 1
ATOM 1712 N N . LEU A 1 228 ? -7.692 4.192 14.800 1.00 86.56 228 LEU A N 1
ATOM 1713 C CA . LEU A 1 228 ? -8.157 3.705 16.097 1.00 86.56 228 LEU A CA 1
ATOM 1714 C C . LEU A 1 228 ? -8.236 4.845 17.116 1.00 86.56 228 LEU A C 1
ATOM 1716 O O . LEU A 1 228 ? -9.247 4.978 17.803 1.00 86.56 228 LEU A O 1
ATOM 1720 N N . ILE A 1 229 ? -7.196 5.678 17.191 1.00 87.38 229 ILE A N 1
ATOM 1721 C CA . ILE A 1 229 ? -7.145 6.824 18.109 1.00 87.38 229 ILE A CA 1
ATOM 1722 C C . ILE A 1 229 ? -8.303 7.787 17.837 1.00 87.38 229 ILE A C 1
ATOM 1724 O O . ILE A 1 229 ? -9.010 8.166 18.768 1.00 87.38 229 ILE A O 1
ATOM 1728 N N . LEU A 1 230 ? -8.554 8.124 16.567 1.00 79.88 230 LEU A N 1
ATOM 1729 C CA . LEU A 1 230 ? -9.663 8.999 16.176 1.00 79.88 230 LEU A CA 1
ATOM 1730 C C . LEU A 1 230 ? -11.030 8.445 16.603 1.00 79.88 230 LEU A C 1
ATOM 1732 O O . LEU A 1 230 ? -11.885 9.201 17.062 1.00 79.88 230 LEU A O 1
ATOM 1736 N N . GLU A 1 231 ? -11.247 7.135 16.477 1.00 79.81 231 GLU A N 1
ATOM 1737 C CA . GLU A 1 231 ? -12.501 6.505 16.905 1.00 79.81 231 GLU A CA 1
ATOM 1738 C C . GLU A 1 231 ? -12.651 6.502 18.435 1.00 79.81 231 GLU A C 1
ATOM 1740 O O . GLU A 1 231 ? -13.737 6.782 18.947 1.00 79.81 231 GLU A O 1
ATOM 1745 N N . LEU A 1 232 ? -11.571 6.246 19.181 1.00 84.50 232 LEU A N 1
ATOM 1746 C CA . LEU A 1 232 ? -11.584 6.336 20.645 1.00 84.50 232 LEU A CA 1
ATOM 1747 C C . LEU A 1 232 ? -11.847 7.777 21.119 1.00 84.50 232 LEU A C 1
ATOM 1749 O O . LEU A 1 232 ? -12.663 7.983 22.018 1.00 84.50 232 LEU A O 1
ATOM 1753 N N . GLN A 1 233 ? -11.241 8.775 20.465 1.00 80.69 233 GLN A N 1
ATOM 1754 C CA . GLN A 1 233 ? -11.479 10.199 20.736 1.00 80.69 233 GLN A CA 1
ATOM 1755 C C . GLN A 1 233 ? -12.929 10.596 20.486 1.00 80.69 233 GLN A C 1
ATOM 1757 O O . GLN A 1 233 ? -13.548 11.249 21.327 1.00 80.69 233 GLN A O 1
ATOM 1762 N N . ARG A 1 234 ? -13.495 10.165 19.354 1.00 75.75 234 ARG A N 1
ATOM 1763 C CA . ARG A 1 234 ? -14.890 10.442 19.005 1.00 75.75 234 ARG A CA 1
ATOM 1764 C C . ARG A 1 234 ? -15.861 9.951 20.082 1.00 75.75 234 ARG A C 1
ATOM 1766 O O . ARG A 1 234 ? -16.893 10.576 20.294 1.00 75.75 234 ARG A O 1
ATOM 1773 N N . ARG A 1 235 ? -15.538 8.854 20.773 1.00 71.69 235 ARG A N 1
ATOM 1774 C CA . ARG A 1 235 ? -16.376 8.307 21.849 1.00 71.69 235 ARG A CA 1
ATOM 1775 C C . ARG A 1 235 ? -16.239 9.025 23.174 1.00 71.69 235 ARG A C 1
ATOM 1777 O O . ARG A 1 235 ? -17.255 9.260 23.820 1.00 71.69 235 ARG A O 1
ATOM 1784 N N . GLU A 1 236 ? -15.019 9.361 23.579 1.00 70.19 236 GLU A N 1
ATOM 1785 C CA . GLU A 1 236 ? -14.796 10.151 24.797 1.00 70.19 236 GLU A CA 1
ATOM 1786 C C . GLU A 1 236 ? -15.446 11.536 24.692 1.00 70.19 236 GLU A C 1
ATOM 1788 O O . GLU A 1 236 ? -16.004 12.038 25.666 1.00 70.19 236 GLU A O 1
ATOM 1793 N N . GLN A 1 237 ? -15.447 12.121 23.492 1.00 57.62 237 GLN A N 1
ATOM 1794 C CA . GLN A 1 237 ? -16.053 13.426 23.234 1.00 57.62 237 GLN A CA 1
ATOM 1795 C C . GLN A 1 237 ? -17.582 13.385 23.083 1.00 57.62 237 GLN A C 1
ATOM 1797 O O . GLN A 1 237 ? -18.212 14.437 23.184 1.00 57.62 237 GLN A O 1
ATOM 1802 N N . ASP A 1 238 ? -18.194 12.210 22.889 1.00 51.25 238 ASP A N 1
ATOM 1803 C CA . ASP A 1 238 ? -19.639 12.089 22.648 1.00 51.25 238 ASP A CA 1
ATOM 1804 C C . ASP A 1 238 ? -20.301 10.932 23.448 1.00 51.25 238 ASP A C 1
ATOM 1806 O O . ASP A 1 238 ? -20.816 9.964 22.871 1.00 51.25 238 ASP A O 1
ATOM 1810 N N . PRO A 1 239 ? -20.355 11.005 24.802 1.00 45.97 239 PRO A N 1
ATOM 1811 C CA . PRO A 1 239 ? -20.976 9.971 25.644 1.00 45.97 239 PRO A CA 1
ATOM 1812 C C . PRO A 1 239 ? -22.461 9.725 25.328 1.00 45.97 239 PRO A C 1
ATOM 1814 O O . PRO A 1 239 ? -22.998 8.654 25.613 1.00 45.97 239 PRO A O 1
ATOM 1817 N N . GLN A 1 240 ? -23.137 10.708 24.724 1.00 41.91 240 GLN A N 1
ATOM 1818 C CA . GLN A 1 240 ? -24.571 10.675 24.437 1.00 41.91 240 GLN A CA 1
ATOM 1819 C C . GLN A 1 240 ? -24.923 9.850 23.188 1.00 41.91 240 GLN A C 1
ATOM 1821 O O . GLN A 1 240 ? -26.034 9.330 23.106 1.00 41.91 240 GLN A O 1
ATOM 1826 N N . GLN A 1 241 ? -23.989 9.651 22.252 1.00 42.75 241 GLN A N 1
ATOM 1827 C CA . GLN A 1 241 ? -24.253 8.961 20.981 1.00 42.75 241 GLN A CA 1
ATOM 1828 C C . GLN A 1 241 ? -24.362 7.429 21.136 1.00 42.75 241 GLN A C 1
ATOM 1830 O O . GLN A 1 241 ? -25.004 6.763 20.327 1.00 42.75 241 GLN A O 1
ATOM 1835 N N . SER A 1 242 ? -23.785 6.864 22.204 1.00 42.28 242 SER A N 1
ATOM 1836 C CA . SER A 1 242 ? -23.830 5.422 22.498 1.00 42.28 242 SER A CA 1
ATOM 1837 C C . SER A 1 242 ? -25.166 4.967 23.109 1.00 42.28 242 SER A C 1
ATOM 1839 O O . SER A 1 242 ? -25.716 3.959 22.676 1.00 42.28 242 SER A O 1
ATOM 1841 N N . LEU A 1 243 ? -25.742 5.761 24.021 1.00 45.06 243 LEU A N 1
ATOM 1842 C CA . LEU A 1 243 ? -27.081 5.546 24.598 1.00 45.06 243 LEU A CA 1
ATOM 1843 C C . LEU A 1 243 ? -28.206 5.772 23.563 1.00 45.06 243 LEU A C 1
ATOM 1845 O O . LEU A 1 243 ? -29.248 5.124 23.607 1.00 45.06 243 LEU A O 1
ATOM 1849 N N . GLN A 1 244 ? -27.969 6.660 22.592 1.00 43.91 244 GLN A N 1
ATOM 1850 C CA . GLN A 1 244 ? -28.906 7.013 21.517 1.00 43.91 244 GLN A CA 1
ATOM 1851 C C . GLN A 1 244 ? -29.159 5.888 20.497 1.00 43.91 244 GLN A C 1
ATOM 1853 O O . GLN A 1 244 ? -30.219 5.860 19.872 1.00 43.91 244 GLN A O 1
ATOM 1858 N N . ILE A 1 245 ? -28.202 4.973 20.296 1.00 45.16 245 ILE A N 1
ATOM 1859 C CA . ILE A 1 245 ? -28.326 3.877 19.315 1.00 45.16 245 ILE A CA 1
ATOM 1860 C C . ILE A 1 245 ? -29.187 2.733 19.868 1.00 45.16 245 ILE A C 1
ATOM 1862 O O . ILE A 1 245 ? -29.943 2.125 19.112 1.00 45.16 245 ILE A O 1
ATOM 1866 N N . GLU A 1 246 ? -29.122 2.465 21.175 1.00 41.25 246 GLU A N 1
ATOM 1867 C CA . GLU A 1 246 ? -29.956 1.442 21.818 1.00 41.25 246 GLU A CA 1
ATOM 1868 C C . GLU A 1 246 ? -31.428 1.884 21.890 1.00 41.25 246 GLU A C 1
ATOM 1870 O O . GLU A 1 246 ? -32.309 1.112 21.512 1.00 41.25 246 GLU A O 1
ATOM 1875 N N . ALA A 1 247 ? -31.705 3.150 22.230 1.00 37.84 247 ALA A N 1
ATOM 1876 C CA . ALA A 1 247 ? -33.072 3.684 22.300 1.00 37.84 247 ALA A CA 1
ATOM 1877 C C . ALA A 1 247 ? -33.781 3.794 20.931 1.00 37.84 247 ALA A C 1
ATOM 1879 O O . ALA A 1 247 ? -34.994 3.636 20.844 1.00 37.84 247 ALA A O 1
ATOM 1880 N N . ALA A 1 248 ? -33.050 4.025 19.834 1.00 41.66 248 ALA A N 1
ATOM 1881 C CA . ALA A 1 248 ? -33.645 4.057 18.492 1.00 41.66 248 ALA A CA 1
ATOM 1882 C C . ALA A 1 248 ? -34.042 2.658 17.976 1.00 41.66 248 ALA A C 1
ATOM 1884 O O . ALA A 1 248 ? -34.925 2.538 17.128 1.00 41.66 248 ALA A O 1
ATOM 1885 N N . SER A 1 249 ? -33.416 1.593 18.490 1.00 48.66 249 SER A N 1
ATOM 1886 C CA . SER A 1 249 ? -33.727 0.217 18.079 1.00 48.66 249 SER A CA 1
ATOM 1887 C C . SER A 1 249 ? -35.051 -0.316 18.641 1.00 48.66 249 SER A C 1
ATOM 1889 O O . SER A 1 249 ? -35.625 -1.221 18.040 1.00 48.66 249 SER A O 1
ATOM 1891 N N . SER A 1 250 ? -35.581 0.273 19.723 1.00 51.84 250 SER A N 1
ATOM 1892 C CA . SER A 1 250 ? -36.882 -0.101 20.300 1.00 51.84 250 SER A CA 1
ATOM 1893 C C . SER A 1 250 ? -38.079 0.573 19.627 1.00 51.84 250 SER A C 1
ATOM 1895 O O . SER A 1 250 ? -39.201 0.123 19.812 1.00 51.84 250 SER A O 1
ATOM 1897 N N . LEU A 1 251 ? -37.862 1.648 18.862 1.00 56.72 251 LEU A N 1
ATOM 1898 C CA . LEU A 1 251 ? -38.941 2.429 18.249 1.00 56.72 251 LEU A CA 1
ATOM 1899 C C . LEU A 1 251 ? -39.380 1.896 16.883 1.00 56.72 251 LEU A C 1
ATOM 1901 O O . LEU A 1 251 ? -40.446 2.278 16.432 1.00 56.72 251 LEU A O 1
ATOM 1905 N N . GLY A 1 252 ? -38.597 1.039 16.218 1.00 59.81 252 GLY A N 1
ATOM 1906 C CA . GLY A 1 252 ? -38.956 0.446 14.918 1.00 59.81 252 GLY A CA 1
ATOM 1907 C C . GLY A 1 252 ? -38.735 1.346 13.689 1.00 59.81 252 GLY A C 1
ATOM 1908 O O . GLY A 1 252 ? -38.928 0.894 12.565 1.00 59.81 252 GLY A O 1
ATOM 1909 N N . PHE A 1 253 ? -38.277 2.591 13.865 1.00 67.69 253 PHE A N 1
ATOM 1910 C CA . PHE A 1 253 ? -37.971 3.532 12.778 1.00 67.69 253 PHE A CA 1
ATOM 1911 C C . PHE A 1 253 ? -36.783 4.435 13.124 1.00 67.69 253 PHE A C 1
ATOM 1913 O O . PHE A 1 253 ? -36.503 4.726 14.283 1.00 67.69 253 PHE A O 1
ATOM 1920 N N . SER A 1 254 ? -36.096 4.927 12.090 1.00 69.56 254 SER A N 1
ATOM 1921 C CA . SER A 1 254 ? -34.955 5.849 12.230 1.00 69.56 254 SER A CA 1
ATOM 1922 C C . SER A 1 254 ? -35.154 7.190 11.514 1.00 69.56 254 SER A C 1
ATOM 1924 O O . SER A 1 254 ? -34.354 8.113 11.691 1.00 69.56 254 SER A O 1
ATOM 1926 N N . THR A 1 255 ? -36.215 7.318 10.708 1.00 78.88 255 THR A N 1
ATOM 1927 C CA . THR A 1 255 ? -36.455 8.475 9.837 1.00 78.88 255 THR A CA 1
ATOM 1928 C C . THR A 1 255 ? -37.915 8.923 9.901 1.00 78.88 255 THR A C 1
ATOM 1930 O O . THR A 1 255 ? -38.820 8.115 9.718 1.00 78.88 255 THR A O 1
ATOM 1933 N N . ILE A 1 256 ? -38.128 10.226 10.119 1.00 82.94 256 ILE A N 1
ATOM 1934 C CA . ILE A 1 256 ? -39.440 10.886 10.082 1.00 82.94 256 ILE A CA 1
ATOM 1935 C C . ILE A 1 256 ? -39.418 11.986 9.018 1.00 82.94 256 ILE A C 1
ATOM 1937 O O . ILE A 1 256 ? -38.510 12.827 8.986 1.00 82.94 256 ILE A O 1
ATOM 1941 N N . ILE A 1 257 ? -40.428 12.005 8.152 1.00 83.38 257 ILE A N 1
ATOM 1942 C CA . ILE A 1 257 ? -40.530 12.934 7.028 1.00 83.38 257 ILE A CA 1
ATOM 1943 C C . ILE A 1 257 ? -41.852 13.699 7.089 1.00 83.38 257 ILE A C 1
ATOM 1945 O O . ILE A 1 257 ? -42.932 13.135 6.961 1.00 83.38 257 ILE A O 1
ATOM 1949 N N . PHE A 1 258 ? -41.765 15.021 7.207 1.00 83.75 258 PHE A N 1
ATOM 1950 C CA . PHE A 1 258 ? -42.919 15.912 7.106 1.00 83.75 258 PHE A CA 1
ATOM 1951 C C . PHE A 1 258 ? -43.258 16.201 5.642 1.00 83.75 258 PHE A C 1
ATOM 1953 O O . PHE A 1 258 ? -42.452 16.825 4.938 1.00 83.75 258 PHE A O 1
ATOM 1960 N N . LEU A 1 259 ? -44.443 15.785 5.194 1.00 80.44 259 LEU A N 1
ATOM 1961 C CA . LEU A 1 259 ? -44.924 16.023 3.833 1.00 80.44 259 LEU A CA 1
ATOM 1962 C C . LEU A 1 259 ? -45.669 17.356 3.718 1.00 80.44 259 LEU A C 1
ATOM 1964 O O . LEU A 1 259 ? -46.387 17.785 4.622 1.00 80.44 259 LEU A O 1
ATOM 1968 N N . TYR A 1 260 ? -45.502 18.026 2.579 1.00 79.12 260 TYR A N 1
ATOM 1969 C CA . TYR A 1 260 ? -46.257 19.232 2.239 1.00 79.12 260 TYR A CA 1
ATOM 1970 C C . TYR A 1 260 ? -46.448 19.382 0.729 1.00 79.12 260 TYR A C 1
ATOM 1972 O O . TYR A 1 260 ? -45.649 18.882 -0.056 1.00 79.12 260 TYR A O 1
ATOM 1980 N N . THR A 1 261 ? -47.463 20.142 0.317 1.00 69.94 261 THR A N 1
ATOM 1981 C CA . THR A 1 261 ? -47.678 20.538 -1.086 1.00 69.94 261 THR A CA 1
ATOM 1982 C C . THR A 1 261 ? -47.529 22.044 -1.280 1.00 69.94 261 THR A C 1
ATOM 1984 O O . THR A 1 261 ? -47.998 22.848 -0.468 1.00 69.94 261 THR A O 1
ATOM 1987 N N . GLY A 1 262 ? -46.920 22.449 -2.396 1.00 66.69 262 GLY A N 1
ATOM 1988 C CA . GLY A 1 262 ? -46.798 23.855 -2.794 1.00 66.69 262 GLY A CA 1
ATOM 1989 C C . GLY A 1 262 ? -45.778 24.674 -1.983 1.00 66.69 262 GLY A C 1
ATOM 1990 O O . GLY A 1 262 ? -44.831 24.149 -1.401 1.00 66.69 262 GLY A O 1
ATOM 1991 N N . LYS A 1 263 ? -45.944 26.007 -1.962 1.00 55.88 263 LYS A N 1
ATOM 1992 C CA . LYS A 1 263 ? -44.979 26.977 -1.389 1.00 55.88 263 LYS A CA 1
ATOM 1993 C C . LYS A 1 263 ? -45.193 27.320 0.100 1.00 55.88 263 LYS A C 1
ATOM 1995 O O . LYS A 1 263 ? -44.725 28.362 0.554 1.00 55.88 263 LYS A O 1
ATOM 2000 N N . LYS A 1 264 ? -45.861 26.480 0.898 1.00 57.09 264 LYS A N 1
ATOM 2001 C CA . LYS A 1 264 ? -45.960 26.702 2.356 1.00 57.09 264 LYS A CA 1
ATOM 2002 C C . LYS A 1 264 ? -44.746 26.073 3.050 1.00 57.09 264 LYS A C 1
ATOM 2004 O O . LYS A 1 264 ? -44.626 24.859 3.108 1.00 57.09 264 LYS A O 1
ATOM 2009 N N . ARG A 1 265 ? -43.809 26.914 3.513 1.00 59.25 265 ARG A N 1
ATOM 2010 C CA . ARG A 1 265 ? -42.543 26.498 4.161 1.00 59.25 265 ARG A CA 1
ATOM 2011 C C . ARG A 1 265 ? -42.503 26.755 5.678 1.00 59.25 265 ARG A C 1
ATOM 2013 O O . ARG A 1 265 ? -41.542 26.330 6.312 1.00 59.25 265 ARG A O 1
ATOM 2020 N N . GLY A 1 266 ? -43.486 27.456 6.250 1.00 63.31 266 GLY A N 1
ATOM 2021 C CA . GLY A 1 266 ? -43.446 27.961 7.631 1.00 63.31 266 GLY A CA 1
ATOM 2022 C C . GLY A 1 266 ? -43.704 26.896 8.701 1.00 63.31 266 GLY A C 1
ATOM 2023 O O . GLY A 1 266 ? -42.786 26.526 9.433 1.00 63.31 266 GLY A O 1
ATOM 2024 N N . SER A 1 267 ? -44.932 26.373 8.764 1.00 71.38 267 SER A N 1
ATOM 2025 C CA . SER A 1 267 ? -45.378 25.449 9.820 1.00 71.38 267 SER A CA 1
ATOM 2026 C C . SER A 1 267 ? -44.606 24.129 9.832 1.00 71.38 267 SER A C 1
ATOM 2028 O O . SER A 1 267 ? -44.253 23.646 10.899 1.00 71.38 267 SER A O 1
ATOM 2030 N N . GLN A 1 268 ? -44.222 23.597 8.669 1.00 75.56 268 GLN A N 1
ATOM 2031 C CA . GLN A 1 268 ? -43.401 22.384 8.557 1.00 75.56 268 GLN A CA 1
ATOM 2032 C C . GLN A 1 268 ? -41.996 22.584 9.127 1.00 75.56 268 GLN A C 1
ATOM 2034 O O . GLN A 1 268 ? -41.431 21.680 9.731 1.00 75.56 268 GLN A O 1
ATOM 2039 N N . THR A 1 269 ? -41.401 23.762 8.914 1.00 76.62 269 THR A N 1
ATOM 2040 C CA . THR A 1 269 ? -40.056 24.050 9.436 1.00 76.62 269 THR A CA 1
ATOM 2041 C C . THR A 1 269 ? -40.089 24.150 10.956 1.00 76.62 269 THR A C 1
ATOM 2043 O O . THR A 1 269 ? -39.198 23.621 11.613 1.00 76.62 269 THR A O 1
ATOM 2046 N N . MET A 1 270 ? -41.138 24.767 11.506 1.00 77.69 270 MET A N 1
ATOM 2047 C CA . MET A 1 270 ? -41.355 24.811 12.951 1.00 77.69 270 MET A CA 1
ATOM 2048 C C . MET A 1 270 ? -41.635 23.421 13.528 1.00 77.69 270 MET A C 1
ATOM 2050 O O . MET A 1 270 ? -41.007 23.056 14.513 1.00 77.69 270 MET A O 1
ATOM 2054 N N . ALA A 1 271 ? -42.488 22.620 12.888 1.00 80.94 271 ALA A N 1
ATOM 2055 C CA . ALA A 1 271 ? -42.804 21.255 13.308 1.00 80.94 271 ALA A CA 1
ATOM 2056 C C . ALA A 1 271 ? -41.566 20.344 13.343 1.00 80.94 271 ALA A C 1
ATOM 2058 O O . ALA A 1 271 ? -41.326 19.653 14.330 1.00 80.94 271 ALA A O 1
ATOM 2059 N N . VAL A 1 272 ? -40.724 20.412 12.304 1.00 82.50 272 VAL A N 1
ATOM 2060 C CA . VAL A 1 272 ? -39.436 19.705 12.255 1.00 82.50 272 VAL A CA 1
ATOM 2061 C C . VAL A 1 272 ? -38.546 20.098 13.434 1.00 82.50 272 VAL A C 1
ATOM 2063 O O . VAL A 1 272 ? -37.927 19.230 14.046 1.00 82.50 272 VAL A O 1
ATOM 2066 N N . GLU A 1 273 ? -38.466 21.388 13.766 1.00 79.44 273 GLU A N 1
ATOM 2067 C CA . GLU A 1 273 ? -37.604 21.853 14.855 1.00 79.44 273 GLU A CA 1
ATOM 2068 C C . GLU A 1 273 ? -38.176 21.518 16.240 1.00 79.44 273 GLU A C 1
ATOM 2070 O O . GLU A 1 273 ? -37.422 21.147 17.138 1.00 79.44 273 GLU A O 1
ATOM 2075 N N . ILE A 1 274 ? -39.504 21.559 16.397 1.00 81.38 274 ILE A N 1
ATOM 2076 C CA . ILE A 1 274 ? -40.213 21.078 17.590 1.00 81.38 274 ILE A CA 1
ATOM 2077 C C . ILE A 1 274 ? -39.900 19.598 17.811 1.00 81.38 274 ILE A C 1
ATOM 2079 O O . ILE A 1 274 ? -39.430 19.230 18.887 1.00 81.38 274 ILE A O 1
ATOM 2083 N N . LEU A 1 275 ? -40.073 18.762 16.785 1.00 81.94 275 LEU A N 1
ATOM 2084 C CA . LEU A 1 275 ? -39.838 17.327 16.900 1.00 81.94 275 LEU A CA 1
ATOM 2085 C C . LEU A 1 275 ? -38.358 17.010 17.139 1.00 81.94 275 LEU A C 1
ATOM 2087 O O . LEU A 1 275 ? -38.042 16.167 17.971 1.00 81.94 275 LEU A O 1
ATOM 2091 N N . ARG A 1 276 ? -37.428 17.733 16.497 1.00 81.38 276 ARG A N 1
ATOM 2092 C CA . ARG A 1 276 ? -35.989 17.618 16.801 1.00 81.38 276 ARG A CA 1
ATOM 2093 C C . ARG A 1 276 ? -35.684 17.983 18.240 1.00 81.38 276 ARG A C 1
ATOM 2095 O O . ARG A 1 276 ? -34.870 17.317 18.871 1.00 81.38 276 ARG A O 1
ATOM 2102 N N . LYS A 1 277 ? -36.304 19.040 18.763 1.00 77.56 277 LYS A N 1
ATOM 2103 C CA . LYS A 1 277 ? -36.129 19.448 20.157 1.00 77.56 277 LYS A CA 1
ATOM 2104 C C . LYS A 1 277 ? -36.653 18.371 21.107 1.00 77.56 277 LYS A C 1
ATOM 2106 O O . LYS A 1 277 ? -35.962 18.057 22.069 1.00 77.56 277 LYS A O 1
ATOM 2111 N N . MET A 1 278 ? -37.810 17.780 20.817 1.00 77.12 278 MET A N 1
ATOM 2112 C CA . MET A 1 278 ? -38.390 16.694 21.615 1.00 77.12 278 MET A CA 1
ATOM 2113 C C . MET A 1 278 ? -37.542 15.418 21.555 1.00 77.12 278 MET A C 1
ATOM 2115 O O . MET A 1 278 ? -37.212 14.861 22.597 1.00 77.12 278 MET A O 1
ATOM 2119 N N . ALA A 1 279 ? -37.083 15.027 20.364 1.00 74.44 279 ALA A N 1
ATOM 2120 C CA . ALA A 1 279 ? -36.170 13.903 20.183 1.00 74.44 279 ALA A CA 1
ATOM 2121 C C . ALA A 1 279 ? -34.846 14.126 20.935 1.00 74.44 279 ALA A C 1
ATOM 2123 O O . ALA A 1 279 ? -34.385 13.239 21.643 1.00 74.44 279 ALA A O 1
ATOM 2124 N N . ARG A 1 280 ? -34.273 15.340 20.885 1.00 72.56 280 ARG A N 1
ATOM 2125 C CA . ARG A 1 280 ? -33.086 15.704 21.683 1.00 72.56 280 ARG A CA 1
ATOM 2126 C C . ARG A 1 280 ? -33.346 15.613 23.187 1.00 72.56 280 ARG A C 1
ATOM 2128 O O . ARG A 1 280 ? -32.492 15.114 23.909 1.00 72.56 280 ARG A O 1
ATOM 2135 N N . GLN A 1 281 ? -34.506 16.079 23.659 1.00 72.69 281 GLN A N 1
ATOM 2136 C CA . GLN A 1 281 ? -34.894 16.001 25.075 1.00 72.69 281 GLN A CA 1
ATOM 2137 C C . GLN A 1 281 ? -35.040 14.558 25.567 1.00 72.69 281 GLN A C 1
ATOM 2139 O O . GLN A 1 281 ? -34.768 14.288 26.731 1.00 72.69 281 GLN A O 1
ATOM 2144 N N . GLN A 1 282 ? -35.443 13.645 24.686 1.00 65.00 282 GLN A N 1
ATOM 2145 C CA . GLN A 1 282 ? -35.577 12.217 24.976 1.00 65.00 282 GLN A CA 1
ATOM 2146 C C . GLN A 1 282 ? -34.351 11.396 24.549 1.00 65.00 282 GLN A C 1
ATOM 2148 O O . GLN A 1 282 ? -34.391 10.173 24.608 1.00 65.00 282 GLN A O 1
ATOM 2153 N N . ALA A 1 283 ? -33.261 12.053 24.133 1.00 59.25 283 ALA A N 1
ATOM 2154 C CA . ALA A 1 283 ? -32.043 11.409 23.640 1.00 59.25 283 ALA A CA 1
ATOM 2155 C C . ALA A 1 283 ? -32.296 10.367 22.525 1.00 59.25 283 ALA A C 1
ATOM 2157 O O . ALA A 1 283 ? -31.656 9.320 22.481 1.00 59.25 283 ALA A O 1
ATOM 2158 N N . LEU A 1 284 ? -33.213 10.665 21.601 1.00 66.75 284 LEU A N 1
ATOM 2159 C CA . LEU A 1 284 ? -33.528 9.847 20.430 1.00 66.75 284 LEU A CA 1
ATOM 2160 C C . LEU A 1 284 ? -32.793 10.379 19.191 1.00 66.75 284 LEU A C 1
ATOM 2162 O O . LEU A 1 284 ? -32.956 11.542 18.809 1.00 66.75 284 LEU A O 1
ATOM 2166 N N . SER A 1 285 ? -31.998 9.528 18.535 1.00 63.75 285 SER A N 1
ATOM 2167 C CA . SER A 1 285 ? -31.307 9.873 17.283 1.00 63.75 285 SER A CA 1
ATOM 2168 C C . SER A 1 285 ? -32.184 9.544 16.073 1.00 63.75 285 SER A C 1
ATOM 2170 O O . SER A 1 285 ? -32.101 8.465 15.491 1.00 63.75 285 SER A O 1
ATOM 2172 N N . LEU A 1 286 ? -33.064 10.486 15.719 1.00 74.44 286 LEU A N 1
ATOM 2173 C CA . LEU A 1 286 ? -33.993 10.371 14.592 1.00 74.44 286 LEU A CA 1
ATOM 2174 C C . LEU A 1 286 ? -33.615 11.325 13.457 1.00 74.44 286 LEU A C 1
ATOM 2176 O O . LEU A 1 286 ? -33.357 12.516 13.661 1.00 74.44 286 LEU A O 1
ATOM 2180 N N . THR A 1 287 ? -33.655 10.823 12.225 1.00 77.00 287 THR A N 1
ATOM 2181 C CA . THR A 1 287 ? -33.482 11.644 11.026 1.00 77.00 287 THR A CA 1
ATOM 2182 C C . THR A 1 287 ? -34.800 12.333 10.689 1.00 77.00 287 THR A C 1
ATOM 2184 O O . THR A 1 287 ? -35.671 11.744 10.059 1.00 77.00 287 THR A O 1
ATOM 2187 N N . ILE A 1 288 ? -34.944 13.599 11.091 1.00 83.50 288 ILE A N 1
ATOM 2188 C CA . ILE A 1 288 ? -36.171 14.378 10.865 1.00 83.50 288 ILE A CA 1
ATOM 2189 C C . ILE A 1 288 ? -35.975 15.355 9.701 1.00 83.50 288 ILE A C 1
ATOM 2191 O O . ILE A 1 288 ? -35.178 16.306 9.778 1.00 83.50 288 ILE A O 1
ATOM 2195 N N . LYS A 1 289 ? -36.720 15.125 8.617 1.00 83.88 289 LYS A N 1
ATOM 2196 C CA . LYS A 1 289 ? -36.660 15.892 7.364 1.00 83.88 289 LYS A CA 1
ATOM 2197 C C . LYS A 1 289 ? -38.049 16.388 6.958 1.00 83.88 289 LYS A C 1
ATOM 2199 O O . LYS A 1 289 ? -39.063 15.954 7.488 1.00 83.88 289 LYS A O 1
ATOM 2204 N N . LYS A 1 290 ? -38.085 17.303 5.991 1.00 83.44 290 LYS A N 1
ATOM 2205 C CA . LYS A 1 290 ? -39.309 17.705 5.286 1.00 83.44 290 LYS A CA 1
ATOM 2206 C C . LYS A 1 290 ? -39.145 17.443 3.797 1.00 83.44 290 LYS A C 1
ATOM 2208 O O . LYS A 1 290 ? -38.039 17.597 3.276 1.00 83.44 290 LYS A O 1
ATOM 2213 N N . MET A 1 291 ? -40.228 17.086 3.128 1.00 82.19 291 MET A N 1
ATOM 2214 C CA . MET A 1 291 ? -40.236 16.744 1.711 1.00 82.19 291 MET A CA 1
ATOM 2215 C C . MET A 1 291 ? -41.518 17.268 1.063 1.00 82.19 291 MET A C 1
ATOM 2217 O O . MET A 1 291 ? -42.597 17.166 1.643 1.00 82.19 291 MET A O 1
ATOM 2221 N N . ALA A 1 292 ? -41.398 17.848 -0.131 1.00 79.38 292 ALA A N 1
ATOM 2222 C CA . ALA A 1 292 ? -42.569 18.182 -0.931 1.00 79.38 292 ALA A CA 1
ATOM 2223 C C . ALA A 1 292 ? -43.149 16.892 -1.525 1.00 79.38 292 ALA A C 1
ATOM 2225 O O . ALA A 1 292 ? -42.394 16.082 -2.061 1.00 79.38 292 ALA A O 1
ATOM 2226 N N . TYR A 1 293 ? -44.462 16.696 -1.425 1.00 76.44 293 TYR A N 1
ATOM 2227 C CA . TYR A 1 293 ? -45.134 15.563 -2.049 1.00 76.44 293 TYR A CA 1
ATOM 2228 C C . TYR A 1 293 ? -45.682 15.970 -3.418 1.00 76.44 293 TYR A C 1
ATOM 2230 O O . TYR A 1 293 ? -46.605 16.776 -3.511 1.00 76.44 293 TYR A O 1
ATOM 2238 N N . GLU A 1 294 ? -45.093 15.413 -4.474 1.00 75.12 294 GLU A N 1
ATOM 2239 C CA . GLU A 1 294 ? -45.463 15.659 -5.877 1.00 75.12 294 GLU A CA 1
ATOM 2240 C C . GLU A 1 294 ? -45.803 14.339 -6.601 1.00 75.12 294 GLU A C 1
ATOM 2242 O O . GLU A 1 294 ? -45.546 14.186 -7.789 1.00 75.12 294 GLU A O 1
ATOM 2247 N N . GLY A 1 295 ? -46.349 13.351 -5.875 1.00 65.88 295 GLY A N 1
ATOM 2248 C CA . GLY A 1 295 ? -46.711 12.037 -6.437 1.00 65.88 295 GLY A CA 1
ATOM 2249 C C . GLY A 1 295 ? -45.535 11.069 -6.632 1.00 65.88 295 GLY A C 1
ATOM 2250 O O . GLY A 1 295 ? -45.663 10.070 -7.335 1.00 65.88 295 GLY A O 1
ATOM 2251 N N . GLN A 1 296 ? -44.384 11.357 -6.023 1.00 70.00 296 GLN A N 1
ATOM 2252 C CA . GLN A 1 296 ? -43.200 10.491 -6.040 1.00 70.00 296 GLN A CA 1
ATOM 2253 C C . GLN A 1 296 ? -43.326 9.301 -5.069 1.00 70.00 296 GLN A C 1
ATOM 2255 O O . 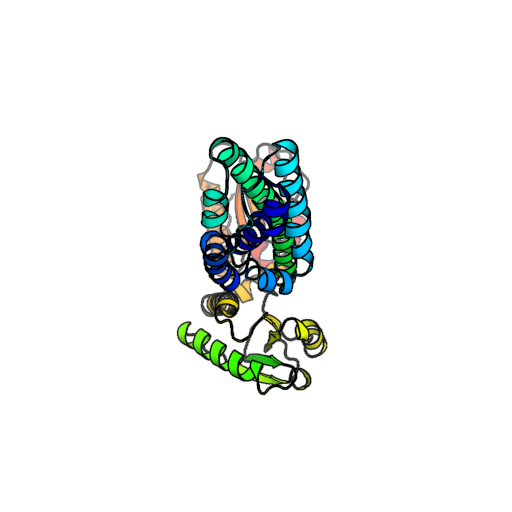GLN A 1 296 ? -44.047 9.380 -4.072 1.00 70.00 296 GLN A O 1
ATOM 2260 N N . ALA A 1 297 ? -42.604 8.210 -5.353 1.00 67.31 297 ALA A N 1
ATOM 2261 C CA . ALA A 1 297 ? -42.581 7.011 -4.513 1.00 67.31 297 ALA A CA 1
ATOM 2262 C C . ALA A 1 297 ? -42.023 7.311 -3.110 1.00 67.31 297 ALA A C 1
ATOM 2264 O O . ALA A 1 297 ? -41.042 8.047 -2.967 1.00 67.31 297 ALA A O 1
ATOM 2265 N N . LEU A 1 298 ? -42.659 6.738 -2.089 1.00 73.88 298 LEU A N 1
ATOM 2266 C CA . LEU A 1 298 ? -42.303 6.909 -0.683 1.00 73.88 298 LEU A CA 1
ATOM 2267 C C . LEU A 1 298 ? -41.552 5.676 -0.165 1.00 73.88 298 LEU A C 1
ATOM 2269 O O . LEU A 1 298 ? -41.751 4.563 -0.647 1.00 73.88 298 LEU A O 1
ATOM 2273 N N . ASP A 1 299 ? -40.659 5.900 0.793 1.00 70.94 299 ASP A N 1
ATOM 2274 C CA . ASP A 1 299 ? -39.839 4.881 1.438 1.00 70.94 299 ASP A CA 1
ATOM 2275 C C . ASP A 1 299 ? -40.662 4.175 2.528 1.00 70.94 299 ASP A C 1
ATOM 2277 O O . ASP A 1 299 ? -41.047 4.822 3.503 1.00 70.94 299 ASP A O 1
ATOM 2281 N N . PRO A 1 300 ? -40.918 2.861 2.414 1.00 65.06 300 PRO A N 1
ATOM 2282 C CA . PRO A 1 300 ? -41.730 2.127 3.383 1.00 65.06 300 PRO A CA 1
ATOM 2283 C C . PRO A 1 300 ? -41.079 2.016 4.773 1.00 65.06 300 PRO A C 1
ATOM 2285 O O . PRO A 1 300 ? -41.742 1.609 5.721 1.00 65.06 300 PRO A O 1
ATOM 2288 N N . THR A 1 301 ? -39.795 2.365 4.916 1.00 66.00 301 THR A N 1
ATOM 2289 C CA . THR A 1 301 ? -39.059 2.317 6.193 1.00 66.00 301 THR A CA 1
ATOM 2290 C C . THR A 1 301 ? -39.079 3.637 6.975 1.00 66.00 301 THR A C 1
ATOM 2292 O O . THR A 1 301 ? -38.541 3.713 8.085 1.00 66.00 301 THR A O 1
ATOM 2295 N N . ALA A 1 302 ? -39.689 4.688 6.415 1.00 75.25 302 ALA A N 1
ATOM 2296 C CA . ALA A 1 302 ? -39.820 6.001 7.037 1.00 75.25 302 ALA A CA 1
ATOM 2297 C C . ALA A 1 302 ? -41.260 6.267 7.500 1.00 75.25 302 ALA A C 1
ATOM 2299 O O . ALA A 1 302 ? -42.216 5.808 6.882 1.00 75.25 302 ALA A O 1
ATOM 2300 N N . ILE A 1 303 ? -41.410 7.068 8.560 1.00 80.31 303 ILE A N 1
ATOM 2301 C CA . ILE A 1 303 ? -42.723 7.555 9.006 1.00 80.31 303 ILE A CA 1
ATOM 2302 C C . ILE A 1 303 ? -43.001 8.913 8.384 1.00 80.31 303 ILE A C 1
ATOM 2304 O O . ILE A 1 303 ? -42.179 9.831 8.470 1.00 80.31 303 ILE A O 1
ATOM 2308 N N . TYR A 1 304 ? -44.185 9.062 7.804 1.00 80.94 304 TYR A N 1
ATOM 2309 C CA . TYR A 1 304 ? -44.623 10.292 7.165 1.00 80.94 304 TYR A CA 1
ATOM 2310 C C . TYR A 1 304 ? -45.637 11.037 8.028 1.00 80.94 304 TYR A C 1
ATOM 2312 O O . TYR A 1 304 ? -46.609 10.452 8.489 1.00 80.94 304 TYR A O 1
ATOM 2320 N N . ILE A 1 305 ? -45.426 12.340 8.230 1.00 85.12 305 ILE A N 1
ATOM 2321 C CA . ILE A 1 305 ? -46.336 13.211 8.991 1.00 85.12 305 ILE A CA 1
ATOM 2322 C C . ILE A 1 305 ? -46.935 14.260 8.060 1.00 85.12 305 ILE A C 1
ATOM 2324 O O . ILE A 1 305 ? -46.202 14.951 7.343 1.00 85.12 305 ILE A O 1
ATOM 2328 N N . LEU A 1 306 ? -48.257 14.418 8.096 1.00 83.75 306 LEU A N 1
ATOM 2329 C CA . LEU A 1 306 ? -48.983 15.389 7.277 1.00 83.75 306 LEU A CA 1
ATOM 2330 C C . LEU A 1 306 ? -50.294 15.859 7.927 1.00 83.75 306 LEU A C 1
ATOM 2332 O O . LEU A 1 306 ? -50.861 15.141 8.750 1.00 83.75 306 LEU A O 1
ATOM 2336 N N . PRO A 1 307 ? -50.811 17.038 7.535 1.00 81.06 307 PRO A N 1
ATOM 2337 C CA . PRO A 1 307 ? -52.114 17.500 7.994 1.00 81.06 307 PRO A CA 1
ATOM 2338 C C . PRO A 1 307 ? -53.278 16.767 7.298 1.00 81.06 307 PRO A C 1
ATOM 2340 O O . PRO A 1 307 ? -53.154 16.407 6.123 1.00 81.06 307 PRO A O 1
ATOM 2343 N N . LYS A 1 308 ? -54.435 16.632 7.968 1.00 78.62 308 LYS A N 1
ATOM 2344 C CA . LYS A 1 308 ? -55.666 16.020 7.404 1.00 78.62 308 LYS A CA 1
ATOM 2345 C C . LYS A 1 308 ? -56.063 16.583 6.038 1.00 78.62 308 LYS A C 1
ATOM 2347 O O . LYS A 1 308 ? -56.333 15.825 5.114 1.00 78.62 308 LYS A O 1
ATOM 2352 N N . GLU A 1 309 ? -55.980 17.905 5.871 1.00 75.12 309 GLU A N 1
ATOM 2353 C CA . GLU A 1 309 ? -56.285 18.576 4.597 1.00 75.12 309 GLU A CA 1
ATOM 2354 C C . GLU A 1 309 ? -55.464 18.048 3.411 1.00 75.12 309 GLU A C 1
ATOM 2356 O O . GLU A 1 309 ? -55.889 18.172 2.261 1.00 75.12 309 GLU A O 1
ATOM 2361 N N . LEU A 1 310 ? -54.253 17.546 3.676 1.00 74.81 310 LEU A N 1
ATOM 2362 C CA . LEU A 1 310 ? -53.363 17.005 2.659 1.00 74.81 310 LEU A CA 1
ATOM 2363 C C . LEU A 1 310 ? -53.619 15.515 2.417 1.00 74.81 310 LEU A C 1
ATOM 2365 O O . LEU A 1 310 ? -53.565 15.080 1.270 1.00 74.81 310 LEU A O 1
ATOM 2369 N N . ALA A 1 311 ? -53.940 14.766 3.474 1.00 74.38 311 ALA A N 1
ATOM 2370 C CA . ALA A 1 311 ? -54.300 13.354 3.385 1.00 74.38 311 ALA A CA 1
ATOM 2371 C C . ALA A 1 311 ? -55.567 13.134 2.536 1.00 74.38 311 ALA A C 1
ATOM 2373 O O . ALA A 1 311 ? -55.625 12.194 1.756 1.00 74.38 311 ALA A O 1
ATOM 2374 N N . GLU A 1 312 ? -56.546 14.040 2.610 1.00 74.00 312 GLU A N 1
ATOM 2375 C CA . GLU A 1 312 ? -57.781 13.950 1.812 1.00 74.00 312 GLU A CA 1
ATOM 2376 C C . GLU A 1 312 ? -57.590 14.331 0.331 1.00 74.00 312 GLU A C 1
ATOM 2378 O O . GLU A 1 312 ? -58.357 13.907 -0.532 1.00 74.00 312 GLU A O 1
ATOM 2383 N N . LYS A 1 313 ? -56.577 15.151 0.016 1.00 70.88 313 LYS A N 1
ATOM 2384 C CA . LYS A 1 313 ? -56.332 15.679 -1.342 1.00 70.88 313 LYS A CA 1
ATOM 2385 C C . LYS A 1 313 ? -55.338 14.855 -2.153 1.00 70.88 313 LYS A C 1
ATOM 2387 O O . LYS A 1 313 ? -55.277 15.015 -3.372 1.00 70.88 313 LYS A O 1
ATOM 2392 N N . CYS A 1 314 ? -54.531 14.027 -1.498 1.00 66.50 314 CYS A N 1
ATOM 2393 C CA . CYS A 1 314 ? -53.462 13.264 -2.126 1.00 66.50 314 CYS A CA 1
ATOM 2394 C C . CYS A 1 314 ? -53.644 11.772 -1.853 1.00 66.50 314 CYS A C 1
ATOM 2396 O O . CYS A 1 314 ? -53.766 11.361 -0.707 1.00 66.50 314 CYS A O 1
ATOM 2398 N N . LEU A 1 315 ? -53.598 10.956 -2.908 1.00 63.81 315 LEU A N 1
ATOM 2399 C CA . LEU A 1 315 ? -53.575 9.502 -2.770 1.00 63.81 315 LEU A CA 1
ATOM 2400 C C . LEU A 1 315 ? -52.155 9.078 -2.365 1.00 63.81 315 LEU A C 1
ATOM 2402 O O . LEU A 1 315 ? -51.257 9.038 -3.206 1.00 63.81 315 LEU A O 1
ATOM 2406 N N . ILE A 1 316 ? -51.932 8.840 -1.075 1.00 64.56 316 ILE A N 1
ATOM 2407 C CA . ILE A 1 316 ? -50.620 8.447 -0.550 1.00 64.56 316 ILE A CA 1
ATOM 2408 C C . ILE A 1 316 ? -50.518 6.913 -0.581 1.00 64.56 316 ILE A C 1
ATOM 2410 O O . ILE A 1 316 ? -51.469 6.248 -0.175 1.00 64.56 316 ILE A O 1
ATOM 2414 N N . PRO A 1 317 ? -49.413 6.339 -1.098 1.00 63.97 317 PRO A N 1
ATOM 2415 C CA . PRO A 1 317 ? -49.202 4.890 -1.116 1.00 63.97 317 PRO A CA 1
ATOM 2416 C C . PRO A 1 317 ? -49.105 4.301 0.302 1.00 63.97 317 PRO A C 1
ATOM 2418 O O . PRO A 1 317 ? -48.895 5.035 1.260 1.00 63.97 317 PRO A O 1
ATOM 2421 N N . ASP A 1 318 ? -49.235 2.979 0.415 1.00 64.00 318 ASP A N 1
ATOM 2422 C CA . ASP A 1 318 ? -49.323 2.208 1.667 1.00 64.00 318 ASP A CA 1
ATOM 2423 C C . ASP A 1 318 ? -48.006 2.256 2.480 1.00 64.00 318 ASP A C 1
ATOM 2425 O O . ASP A 1 318 ? -47.134 1.392 2.362 1.00 64.00 318 ASP A O 1
ATOM 2429 N N . VAL A 1 319 ? -47.808 3.342 3.234 1.00 68.88 319 VAL A N 1
ATOM 2430 C CA . VAL A 1 319 ? -46.621 3.615 4.063 1.00 68.88 319 VAL A CA 1
ATOM 2431 C C . VAL A 1 319 ? -47.031 4.063 5.471 1.00 68.88 319 VAL A C 1
ATOM 2433 O O . VAL A 1 319 ? -48.138 4.576 5.641 1.00 68.88 319 VAL A O 1
ATOM 2436 N N . PRO A 1 320 ? -46.148 3.943 6.484 1.00 70.62 320 PRO A N 1
ATOM 2437 C CA . PRO A 1 320 ? -46.438 4.409 7.839 1.00 70.62 320 PRO A CA 1
ATOM 2438 C C . PRO A 1 320 ? -46.754 5.909 7.886 1.00 70.62 320 PRO A C 1
ATOM 2440 O O . PRO A 1 320 ? -45.883 6.746 7.626 1.00 70.62 320 PRO A O 1
ATOM 2443 N N . LEU A 1 321 ? -48.003 6.249 8.216 1.00 75.31 321 LEU A N 1
ATOM 2444 C CA . LEU A 1 321 ? -48.551 7.597 8.071 1.00 75.31 321 LEU A CA 1
ATOM 2445 C C . LEU A 1 321 ? -49.189 8.089 9.373 1.00 75.31 321 LEU A C 1
ATOM 2447 O O . LEU A 1 321 ? -50.145 7.501 9.861 1.00 75.31 321 LEU A O 1
ATOM 2451 N N . LEU A 1 322 ? -48.707 9.218 9.893 1.00 80.56 322 LEU A N 1
ATOM 2452 C CA . LEU A 1 322 ? -49.312 9.923 11.021 1.00 80.56 322 LEU A CA 1
ATOM 2453 C C . LEU A 1 322 ? -50.024 11.183 10.518 1.00 80.56 322 LEU A C 1
ATOM 2455 O O . LEU A 1 322 ? -49.389 12.169 10.124 1.00 80.56 322 LEU A O 1
ATOM 2459 N N . VAL A 1 323 ? -51.354 11.153 10.551 1.00 78.50 323 VAL A N 1
ATOM 2460 C CA . VAL A 1 323 ? -52.200 12.278 10.143 1.00 78.50 323 VAL A CA 1
ATOM 2461 C C . VAL A 1 323 ? -52.526 13.144 11.359 1.00 78.50 323 VAL A C 1
ATOM 2463 O O . VAL A 1 323 ? -53.098 12.666 12.334 1.00 78.50 323 VAL A O 1
ATOM 2466 N N . VAL A 1 324 ? -52.184 14.431 11.299 1.00 79.62 324 VAL A N 1
ATOM 2467 C CA . VAL A 1 324 ? -52.421 15.396 12.388 1.00 79.62 324 VAL A CA 1
ATOM 2468 C C . VAL A 1 324 ? -53.395 16.497 11.964 1.00 79.62 324 VAL A C 1
ATOM 2470 O O . VAL A 1 324 ? -53.507 16.821 10.784 1.00 79.62 324 VAL A O 1
ATOM 2473 N N . ASP A 1 325 ? -54.105 17.100 12.917 1.00 75.62 325 ASP A N 1
ATOM 2474 C CA . ASP A 1 325 ? -54.967 18.262 12.638 1.00 75.62 325 ASP A CA 1
ATOM 2475 C C . ASP A 1 325 ? -54.138 19.527 12.352 1.00 75.62 325 ASP A C 1
ATOM 2477 O O . ASP A 1 325 ? -54.401 20.255 11.396 1.00 75.62 325 ASP A O 1
ATOM 2481 N N . ASP A 1 326 ? -53.081 19.744 13.140 1.00 76.81 326 ASP A N 1
ATOM 2482 C CA . ASP A 1 326 ? -52.086 20.802 12.957 1.00 76.81 326 ASP A CA 1
ATOM 2483 C C . ASP A 1 326 ? -50.675 20.217 13.129 1.00 76.81 326 ASP A C 1
ATOM 2485 O O . ASP A 1 326 ? -50.415 19.375 13.988 1.00 76.81 326 ASP A O 1
ATOM 2489 N N . LEU A 1 327 ? -49.737 20.690 12.311 1.00 77.69 327 LEU A N 1
ATOM 2490 C CA . LEU A 1 327 ? -48.325 20.322 12.372 1.00 77.69 327 LEU A CA 1
ATOM 2491 C C . LEU A 1 327 ? -47.619 20.875 13.620 1.00 77.69 327 LEU A C 1
ATOM 2493 O O . LEU A 1 327 ? -46.494 20.473 13.911 1.00 77.69 327 LEU A O 1
ATOM 2497 N N . LEU A 1 328 ? -48.220 21.805 14.355 1.00 76.75 328 LEU A N 1
ATOM 2498 C CA . LEU A 1 328 ? -47.645 22.331 15.596 1.00 76.75 328 LEU A CA 1
ATOM 2499 C C . LEU A 1 328 ? -48.132 21.597 16.857 1.00 76.75 328 LEU A C 1
ATOM 2501 O O . LEU A 1 328 ? -47.719 21.955 17.959 1.00 76.75 328 LEU A O 1
ATOM 2505 N N . THR A 1 329 ? -48.952 20.553 16.712 1.00 73.94 329 THR A N 1
ATOM 2506 C CA . THR A 1 329 ? -49.490 19.776 17.835 1.00 73.94 329 THR A CA 1
ATOM 2507 C C . THR A 1 329 ? -48.419 18.886 18.465 1.00 73.94 329 THR A C 1
ATOM 2509 O O . THR A 1 329 ? -47.979 17.900 17.881 1.00 73.94 329 THR A O 1
ATOM 2512 N N . THR A 1 330 ? -47.995 19.216 19.686 1.00 71.00 330 THR A N 1
ATOM 2513 C CA . THR A 1 330 ? -46.885 18.531 20.368 1.00 71.00 330 THR A CA 1
ATOM 2514 C C . THR A 1 330 ? -47.247 17.181 20.977 1.00 71.00 330 THR A C 1
ATOM 2516 O O . THR A 1 330 ? -46.353 16.367 21.193 1.00 71.00 330 THR A O 1
ATOM 2519 N N . ASP A 1 331 ? -48.521 16.923 21.271 1.00 75.69 331 ASP A N 1
ATOM 2520 C CA . ASP A 1 331 ? -48.922 15.707 21.992 1.00 75.69 331 ASP A CA 1
ATOM 2521 C C . ASP A 1 331 ? -48.800 14.453 21.120 1.00 75.69 331 ASP A C 1
ATOM 2523 O O . ASP A 1 331 ? -48.212 13.467 21.560 1.00 75.69 331 ASP A O 1
ATOM 2527 N N . ALA A 1 332 ? -49.196 14.538 19.845 1.00 74.25 332 ALA A N 1
ATOM 2528 C CA . ALA A 1 332 ? -49.022 13.458 18.870 1.00 74.25 332 ALA A CA 1
ATOM 2529 C C . ALA A 1 332 ? -47.540 13.089 18.672 1.00 74.25 332 ALA A C 1
ATOM 2531 O O . ALA A 1 332 ? -47.174 11.921 18.575 1.00 74.25 332 ALA A O 1
ATOM 2532 N N . TYR A 1 333 ? -46.657 14.091 18.670 1.00 80.62 333 TYR A N 1
ATOM 2533 C CA . TYR A 1 333 ? -45.210 13.885 18.594 1.00 80.62 333 TYR A CA 1
ATOM 2534 C C . TYR A 1 333 ? -44.645 13.253 19.855 1.00 80.62 333 TYR A C 1
ATOM 2536 O O . TYR A 1 333 ? -43.758 12.411 19.774 1.00 80.62 333 TYR A O 1
ATOM 2544 N N . ARG A 1 334 ? -45.148 13.653 21.025 1.00 74.00 334 ARG A N 1
ATOM 2545 C CA . ARG A 1 334 ? -44.731 13.068 22.298 1.00 74.00 334 ARG A CA 1
ATOM 2546 C C . ARG A 1 334 ? -45.080 11.586 22.331 1.00 74.00 334 ARG A C 1
ATOM 2548 O O . ARG A 1 334 ? -44.202 10.799 22.653 1.00 74.00 334 ARG A O 1
ATOM 2555 N N . GLN A 1 335 ? -46.311 11.249 21.954 1.00 72.62 335 GLN A N 1
ATOM 2556 C CA . GLN A 1 335 ? -46.815 9.878 21.903 1.00 72.62 335 GLN A CA 1
ATOM 2557 C C . GLN A 1 335 ? -46.044 9.025 20.894 1.00 72.62 335 GLN A C 1
ATOM 2559 O O . GLN A 1 335 ? -45.562 7.959 21.260 1.00 72.62 335 GLN A O 1
ATOM 2564 N N . LEU A 1 336 ? -45.804 9.531 19.677 1.00 75.44 336 LEU A N 1
ATOM 2565 C CA . LEU A 1 336 ? -44.981 8.849 18.667 1.00 75.44 336 LEU A CA 1
ATOM 2566 C C . LEU A 1 336 ? -43.584 8.486 19.194 1.00 75.44 336 LEU A C 1
ATOM 2568 O O . LEU A 1 336 ? -43.057 7.414 18.905 1.00 75.44 336 LEU A O 1
ATOM 2572 N N . LEU A 1 337 ? -42.967 9.394 19.952 1.00 71.75 337 LEU A N 1
ATOM 2573 C CA . LEU A 1 337 ? -41.624 9.195 20.490 1.00 71.75 337 LEU A CA 1
ATOM 2574 C C . LEU A 1 337 ? -41.592 8.314 21.752 1.00 71.75 337 LEU A C 1
ATOM 2576 O O . LEU A 1 337 ? -40.522 7.820 22.099 1.00 71.75 337 LEU A O 1
ATOM 2580 N N . THR A 1 338 ? -42.719 8.122 22.447 1.00 67.38 338 THR A N 1
ATOM 2581 C CA . THR A 1 338 ? -42.802 7.282 23.657 1.00 67.38 338 THR A CA 1
ATOM 2582 C C . THR A 1 338 ? -43.353 5.885 23.400 1.00 67.38 338 THR A C 1
ATOM 2584 O O . THR A 1 338 ? -42.891 4.941 24.031 1.00 67.38 338 THR A O 1
ATOM 2587 N N . GLU A 1 339 ? -44.331 5.753 22.506 1.00 65.50 339 GLU A N 1
ATOM 2588 C CA . GLU A 1 339 ? -45.091 4.516 22.268 1.00 65.50 339 GLU A CA 1
ATOM 2589 C C . GLU A 1 339 ? -44.697 3.825 20.951 1.00 65.50 339 GLU A C 1
ATOM 2591 O O . GLU A 1 339 ? -45.014 2.657 20.751 1.00 65.50 339 GLU A O 1
ATOM 2596 N N . GLY A 1 340 ? -43.938 4.500 20.079 1.00 62.78 340 GLY A N 1
ATOM 2597 C CA . GLY A 1 340 ? -43.433 3.925 18.832 1.00 62.78 340 GLY A CA 1
ATOM 2598 C C . GLY A 1 340 ? -44.492 3.785 17.737 1.00 62.78 340 GLY A C 1
ATOM 2599 O O . GLY A 1 340 ? -45.529 4.446 17.749 1.00 62.78 340 GLY A O 1
ATOM 2600 N N . VAL A 1 341 ? -44.188 2.961 16.731 1.00 57.78 341 VAL A N 1
ATOM 2601 C CA . VAL A 1 341 ? -45.018 2.808 15.519 1.00 57.78 341 VAL A CA 1
ATOM 2602 C C . VAL A 1 341 ? -46.371 2.159 15.800 1.00 57.78 341 VAL A C 1
ATOM 2604 O O . VAL A 1 341 ? -47.337 2.467 15.106 1.00 57.78 341 VAL A O 1
ATOM 2607 N N . ASP A 1 342 ? -46.453 1.312 16.827 1.00 53.94 342 ASP A N 1
ATOM 2608 C CA . ASP A 1 342 ? -47.647 0.520 17.142 1.00 53.94 342 ASP A CA 1
ATOM 2609 C C . ASP A 1 342 ? -48.871 1.400 17.461 1.00 53.94 342 ASP A C 1
ATOM 2611 O O . ASP A 1 342 ? -49.997 1.019 17.161 1.00 53.94 342 ASP A O 1
ATOM 2615 N N . TYR A 1 343 ? -48.665 2.624 17.963 1.00 52.00 343 TYR A N 1
ATOM 2616 C CA . TYR A 1 343 ? -49.741 3.595 18.201 1.00 52.00 343 TYR A CA 1
ATOM 2617 C C . TYR A 1 343 ? -50.254 4.276 16.918 1.00 52.00 343 TYR A C 1
ATOM 2619 O O . TYR A 1 343 ? -51.431 4.611 16.807 1.00 52.00 343 TYR A O 1
ATOM 2627 N N . VAL A 1 344 ? -49.382 4.488 15.925 1.00 52.00 344 VAL A N 1
ATOM 2628 C CA . VAL A 1 344 ? -49.712 5.222 14.686 1.00 52.00 344 VAL A CA 1
ATOM 2629 C C . VAL A 1 344 ? -50.684 4.434 13.802 1.00 52.00 344 VAL A C 1
ATOM 2631 O O . VAL A 1 344 ? -51.406 5.027 13.005 1.00 52.00 344 VAL A O 1
ATOM 2634 N N . PHE A 1 345 ? -50.731 3.111 13.967 1.00 51.75 345 PHE A N 1
ATOM 2635 C CA . PHE A 1 345 ? -51.534 2.207 13.146 1.00 51.75 345 PHE A CA 1
ATOM 2636 C C . PHE A 1 345 ? -52.824 1.700 13.805 1.00 51.75 345 PHE A C 1
ATOM 2638 O O . PHE A 1 345 ? -53.615 1.065 13.119 1.00 51.75 345 PHE A O 1
ATOM 2645 N N . ASP A 1 346 ? -53.079 1.994 15.085 1.00 41.56 346 ASP A N 1
ATOM 2646 C CA . ASP A 1 346 ? -54.279 1.506 15.798 1.00 41.56 346 ASP A CA 1
ATOM 2647 C C . ASP A 1 346 ? -55.469 2.495 15.741 1.00 41.56 346 ASP A C 1
ATOM 2649 O O . ASP A 1 346 ? -56.492 2.306 16.396 1.00 41.56 346 ASP A O 1
ATOM 2653 N N . GLN A 1 347 ? -55.352 3.582 14.962 1.00 40.59 347 GLN A N 1
ATOM 2654 C CA . GLN A 1 347 ? -56.431 4.562 14.735 1.00 40.59 347 GLN A CA 1
ATOM 2655 C C . GLN A 1 347 ? -56.840 4.730 13.259 1.00 40.59 347 GLN A C 1
ATOM 2657 O O . GLN A 1 347 ? -57.493 5.721 12.924 1.00 40.59 347 GLN A O 1
ATOM 2662 N N . SER A 1 348 ? -56.473 3.791 12.377 1.00 34.28 348 SER A N 1
ATOM 2663 C CA . SER A 1 348 ? -56.956 3.757 10.983 1.00 34.28 348 SER A CA 1
ATOM 2664 C C . SER A 1 348 ? -58.364 3.184 10.862 1.00 34.28 348 SER A C 1
ATOM 2666 O O . SER A 1 348 ? -58.555 2.049 11.360 1.00 34.28 348 SER A O 1
#

Solvent-accessible surface area (backbone atoms only — not comparable to full-atom values): 18614 Å² total; per-residue (Å²): 120,67,35,47,68,37,44,66,78,28,53,52,16,12,48,47,7,41,28,52,20,29,45,76,62,40,56,76,69,45,18,58,53,21,54,55,36,43,50,41,26,47,66,59,15,47,80,65,64,43,48,68,59,30,69,76,40,66,75,41,49,56,11,36,55,53,4,42,54,51,15,49,49,41,27,59,75,64,71,30,41,22,60,51,75,34,79,51,26,7,57,64,44,43,57,72,32,29,50,83,93,34,46,67,45,52,49,49,15,34,50,49,4,17,52,48,1,19,54,48,21,35,54,54,45,52,51,51,53,52,54,52,52,63,71,60,58,74,64,86,75,66,71,69,67,38,38,35,21,28,30,85,84,24,72,56,68,16,46,52,23,34,52,51,49,50,51,56,31,53,77,67,75,47,93,64,57,72,46,52,30,25,46,93,72,51,78,62,36,59,38,33,36,41,33,27,39,61,92,43,43,70,55,45,49,69,60,22,68,61,26,41,74,46,77,38,87,51,61,84,45,67,78,74,45,51,66,56,51,53,55,54,48,56,45,75,77,38,71,65,63,65,62,15,56,60,58,32,66,76,36,80,49,53,36,38,36,39,51,43,67,85,91,75,64,62,61,62,55,51,27,47,50,52,51,50,52,52,30,57,76,69,50,40,66,62,49,72,49,73,46,77,61,81,87,68,91,78,63,70,72,33,38,35,37,36,38,48,80,52,60,78,73,43,92,74,75,99,47,50,57,45,76,32,90,51,66,78,55,60,64,66,55,51,46,46,75,72,63,21,60,71,62,57,66,76,79,118

InterPro domains:
  IPR003501 Phosphotransferase system, EIIB component, type 2/3 [PF02302] (147-224)
  IPR013011 Phosphotransferase system, EIIB component, type 2 [PS51099] (145-237)
  IPR029503 Phosphotransferase system EIIB component, mannitol-specific [cd05567] (146-232)
  IPR036095 PTS system IIB component-like superfamily [SSF52794] (143-233)
  IPR050893 Sugar Phosphotransferase System (PTS) [PTHR30181] (1-248)

Sequence (348 aa):
GQSVLFLIEANPGPGLGVLAAYLFFGSKRNRTNAAASIFVQAIGGIHEVYFPFVLLDPWVLLGPIVGGFSGTLIFQFLGVGLRAPASPGSILAILLNTPPSMILGVLAGIVVSTVVSFAIASVLLKRKSNTENEERKMPKMKKVTEIVVACDAGMGSSAIGASILKKELEEAQLTFPVRYQSIYRVTDDPALLVITQRELAAIAQKQTPHAQHYVLDNFLAADEYAPLILELQRREQDPQQSLQIEAASSLGFSTIIFLYTGKKRGSQTMAVEILRKMARQQALSLTIKKMAYEGQALDPTAIYILPKELAEKCLIPDVPLLVVDDLLTTDAYRQLLTEGVDYVFDQS

Secondary structure (DSSP, 8-state):
--BSHHHHHH--HHHHHHHHHHHHHS-HHHHHHHHHHHHIIIII--SGGGHHHHHH-GGGGHHHHHHHHHHHHHHHHTT--BSS--SS--HHHHHHHS-GGGHHHHHHHHHHHHHHHHHHHHHHHHHHHHHHHHHT---------EEEEEESSSSSHHHHHHHHHHHHHHHTT----EEEEEGGGPPP-TTEEEEEEGGGHHHHHHH-SSSEEEEES-TT-GGGTHHHHHHHHHHHT-HHHHHHHHHHHTSS-SEEEEEE-TT--HHHHHHHHHHHHHHHHTT---EEEEEE-SSPPPPTTSEEEEEHHHHTTS---SS-EEEES-TT-HHHHHHHHHH-HHHHTTT-